Protein AF-A0A6C1RWS6-F1 (afdb_monomer_lite)

Structure (mmCIF, N/CA/C/O backbone):
data_AF-A0A6C1RWS6-F1
#
_entry.id   AF-A0A6C1RWS6-F1
#
loop_
_atom_site.group_PDB
_atom_site.id
_atom_site.type_symbol
_atom_site.label_atom_id
_atom_site.label_alt_id
_atom_site.label_comp_id
_atom_site.label_asym_id
_atom_site.label_entity_id
_atom_site.label_seq_id
_atom_site.pdbx_PDB_ins_code
_atom_site.Cartn_x
_atom_site.Cartn_y
_atom_site.Cartn_z
_atom_site.occupancy
_atom_site.B_iso_or_equiv
_atom_site.auth_seq_id
_atom_site.auth_comp_id
_atom_site.auth_asym_id
_atom_site.auth_atom_id
_atom_site.pdbx_PDB_model_num
ATOM 1 N N . ALA A 1 1 ? 9.547 22.606 5.631 1.00 44.00 1 ALA A N 1
ATOM 2 C CA . ALA A 1 1 ? 8.749 22.055 6.744 1.00 44.00 1 ALA A CA 1
ATOM 3 C C . ALA A 1 1 ? 7.537 22.945 7.032 1.00 44.00 1 ALA A C 1
ATOM 5 O O . ALA A 1 1 ? 6.434 22.421 7.080 1.00 44.00 1 ALA A O 1
ATOM 6 N N . ASP A 1 2 ? 7.696 24.273 7.079 1.00 33.81 2 ASP A N 1
ATOM 7 C CA . ASP A 1 2 ? 6.600 25.205 7.415 1.00 33.81 2 ASP A CA 1
ATOM 8 C C . ASP A 1 2 ? 5.485 25.375 6.373 1.00 33.81 2 ASP A C 1
ATOM 10 O O . ASP A 1 2 ? 4.341 25.647 6.733 1.00 33.81 2 ASP A O 1
ATOM 14 N N . ALA A 1 3 ? 5.753 25.155 5.082 1.00 36.53 3 ALA A N 1
ATOM 15 C CA . ALA A 1 3 ? 4.705 25.257 4.059 1.00 36.53 3 ALA A CA 1
ATOM 16 C C . ALA A 1 3 ? 3.702 24.079 4.104 1.00 36.53 3 ALA A C 1
ATOM 18 O O . ALA A 1 3 ? 2.550 24.231 3.707 1.00 36.53 3 ALA A O 1
ATOM 19 N N . GLU A 1 4 ? 4.115 22.910 4.615 1.00 39.91 4 GLU A N 1
ATOM 20 C CA . GLU A 1 4 ? 3.240 21.734 4.765 1.00 39.91 4 GLU A CA 1
ATOM 21 C C . GLU A 1 4 ? 2.407 21.779 6.055 1.00 39.91 4 GLU A C 1
ATOM 23 O O . GLU A 1 4 ? 1.328 21.189 6.106 1.00 39.91 4 GLU A O 1
ATOM 28 N N . LEU A 1 5 ? 2.866 22.512 7.076 1.00 38.84 5 LEU A N 1
ATOM 29 C CA . LEU A 1 5 ? 2.150 22.712 8.338 1.00 38.84 5 LEU A CA 1
ATOM 30 C C . LEU A 1 5 ? 0.945 23.651 8.189 1.00 38.84 5 LEU A C 1
ATOM 32 O O . LEU A 1 5 ? -0.056 23.446 8.865 1.00 38.84 5 LEU A O 1
ATOM 36 N N . ARG A 1 6 ? 0.951 24.606 7.249 1.00 39.00 6 ARG A N 1
ATOM 37 C CA . ARG A 1 6 ? -0.219 25.477 7.001 1.00 39.00 6 ARG A CA 1
ATOM 38 C C . ARG A 1 6 ? -1.429 24.758 6.379 1.00 39.00 6 ARG A C 1
ATOM 40 O O . ARG A 1 6 ? -2.538 25.258 6.491 1.00 39.00 6 ARG A O 1
ATOM 47 N N . GLN A 1 7 ? -1.251 23.566 5.796 1.00 47.38 7 GLN A N 1
ATOM 48 C CA . GLN A 1 7 ? -2.360 22.700 5.339 1.00 47.38 7 GLN A CA 1
ATOM 49 C C . GLN A 1 7 ? -2.924 21.786 6.444 1.00 47.38 7 GLN A C 1
ATOM 51 O O . GLN A 1 7 ? -3.859 21.029 6.193 1.00 47.38 7 GLN A O 1
ATOM 56 N N . SER A 1 8 ? -2.348 21.800 7.651 1.00 49.56 8 SER A N 1
ATOM 57 C CA . SER A 1 8 ? -2.702 20.852 8.720 1.00 49.56 8 SER A CA 1
ATOM 58 C C . SER A 1 8 ? -4.101 21.062 9.312 1.00 49.56 8 SER A C 1
ATOM 60 O O . SER A 1 8 ? -4.712 20.092 9.755 1.00 49.56 8 SER A O 1
ATOM 62 N N . GLY A 1 9 ? -4.634 22.289 9.268 1.00 54.69 9 GLY A N 1
ATOM 63 C CA . GLY A 1 9 ? -5.976 22.601 9.772 1.00 54.69 9 GLY A CA 1
ATOM 64 C C . GLY A 1 9 ? -7.109 21.974 8.953 1.00 54.69 9 GLY A C 1
ATOM 65 O O . GLY A 1 9 ? -8.136 21.621 9.521 1.00 54.69 9 GLY A O 1
ATOM 66 N N . ASP A 1 10 ? -6.903 21.770 7.649 1.00 75.31 10 ASP A N 1
ATOM 67 C CA . ASP A 1 10 ? -7.947 21.317 6.717 1.00 75.31 10 ASP A CA 1
ATOM 68 C C . ASP A 1 10 ? -8.240 19.810 6.856 1.00 75.31 10 ASP A C 1
ATOM 70 O O . ASP A 1 10 ? -9.382 19.384 7.006 1.00 75.31 10 ASP A O 1
ATOM 74 N N . LEU A 1 11 ? -7.195 18.976 6.921 1.00 80.44 11 LEU A N 1
ATOM 75 C CA . LEU A 1 11 ? -7.351 17.517 7.005 1.00 80.44 11 LEU A CA 1
ATOM 76 C C . LEU A 1 11 ? -7.887 17.045 8.361 1.00 80.44 11 LEU A C 1
ATOM 78 O O . LEU A 1 11 ? -8.784 16.206 8.404 1.00 80.44 11 LEU A O 1
ATOM 82 N N . ALA A 1 12 ? -7.366 17.584 9.466 1.00 81.81 12 ALA A N 1
ATOM 83 C CA . ALA A 1 12 ? -7.840 17.222 10.802 1.00 81.81 12 ALA A CA 1
ATOM 84 C C . ALA A 1 12 ? -9.299 17.656 11.020 1.00 81.81 12 ALA A C 1
ATOM 86 O O . ALA A 1 12 ? -10.083 16.927 11.626 1.00 81.81 12 ALA A O 1
ATOM 87 N N . HIS A 1 13 ? -9.679 18.827 10.496 1.00 83.75 13 HIS A N 1
ATOM 88 C CA . HIS A 1 13 ? -11.068 19.277 10.496 1.00 83.75 13 HIS A CA 1
ATOM 89 C C . HIS A 1 13 ? -11.956 18.367 9.635 1.00 83.75 13 HIS A C 1
ATOM 91 O O . HIS A 1 13 ? -12.990 17.911 10.117 1.00 83.75 13 HIS A O 1
ATOM 97 N N . GLY A 1 14 ? -11.510 18.011 8.426 1.00 85.12 14 GLY A N 1
ATOM 98 C CA . GLY A 1 14 ? -12.211 17.063 7.559 1.00 85.12 14 GLY A CA 1
ATOM 99 C C . GLY A 1 14 ? -12.456 15.702 8.220 1.00 85.12 14 GLY A C 1
ATOM 100 O O . GLY A 1 14 ? -13.560 15.172 8.124 1.00 85.12 14 GLY A O 1
ATOM 101 N N . TYR A 1 15 ? -11.477 15.161 8.955 1.00 86.25 15 TYR A N 1
ATOM 102 C CA . TYR A 1 15 ? -11.677 13.930 9.729 1.00 86.25 15 TYR A CA 1
ATOM 103 C C . TYR A 1 15 ? -12.707 14.088 10.844 1.00 86.25 15 TYR A C 1
ATOM 105 O O . TYR A 1 15 ? -13.532 13.198 11.018 1.00 86.25 15 TYR A O 1
ATOM 113 N N . ARG A 1 16 ? -12.690 15.204 11.585 1.00 85.62 16 ARG A N 1
ATOM 114 C CA . ARG A 1 16 ? -13.689 15.453 12.636 1.00 85.62 16 ARG A CA 1
ATOM 115 C C . ARG A 1 16 ? -15.104 15.499 12.073 1.00 85.62 16 ARG A C 1
ATOM 117 O O . ARG A 1 16 ? -15.985 14.858 12.634 1.00 85.62 16 ARG A O 1
ATOM 124 N N . LEU A 1 17 ? -15.299 16.190 10.950 1.00 86.38 17 LEU A N 1
ATOM 125 C CA . LEU A 1 17 ? -16.591 16.224 10.263 1.00 86.38 17 LEU A CA 1
ATOM 126 C C . LEU A 1 17 ? -17.016 14.828 9.798 1.00 86.38 17 LEU A C 1
ATOM 128 O O . LEU A 1 17 ? -18.150 14.426 10.033 1.00 86.38 17 LEU A O 1
ATOM 132 N N . LEU A 1 18 ? -16.099 14.067 9.192 1.00 85.56 18 LEU A N 1
ATOM 133 C CA . LEU A 1 18 ? -16.383 12.712 8.720 1.00 85.56 18 LEU A CA 1
ATOM 134 C C . LEU A 1 18 ? -16.773 11.770 9.866 1.00 85.56 18 LEU A C 1
ATOM 136 O O . LEU A 1 18 ? -17.726 11.008 9.740 1.00 85.56 18 LEU A O 1
ATOM 140 N N . TYR A 1 19 ? -16.042 11.815 10.981 1.00 86.31 19 TYR A N 1
ATOM 141 C CA . TYR A 1 19 ? -16.320 10.971 12.142 1.00 86.31 19 TYR A CA 1
ATOM 142 C C . TYR A 1 19 ? -17.610 11.383 12.852 1.00 86.31 19 TYR A C 1
ATOM 144 O O . TYR A 1 19 ? -18.344 10.509 13.302 1.00 86.31 19 TYR A O 1
ATOM 152 N N . GLY A 1 20 ? -17.903 12.686 12.923 1.00 85.12 20 GLY A N 1
ATOM 153 C CA . GLY A 1 20 ? -19.177 13.199 13.431 1.00 85.12 20 GLY A CA 1
ATOM 154 C C . GLY A 1 20 ? -20.356 12.702 12.599 1.00 85.12 20 GLY A C 1
ATOM 155 O O . GLY A 1 20 ? -21.246 12.052 13.136 1.00 85.12 20 GLY A O 1
ATOM 156 N N . ALA A 1 21 ? -20.296 12.886 11.278 1.00 84.81 21 ALA A N 1
ATOM 157 C CA . ALA A 1 21 ? -21.343 12.432 10.365 1.00 84.81 21 ALA A CA 1
ATOM 158 C C . ALA A 1 21 ? -21.565 10.910 10.436 1.00 84.81 21 ALA A C 1
ATOM 160 O O . ALA A 1 21 ? -22.702 10.455 10.494 1.00 84.81 21 ALA A O 1
ATOM 161 N N . ALA A 1 22 ? -20.487 10.118 10.491 1.00 84.12 22 ALA A N 1
ATOM 162 C CA . ALA A 1 22 ? -20.586 8.663 10.618 1.00 84.12 22 ALA A CA 1
ATOM 163 C C . ALA A 1 22 ? -21.262 8.222 11.930 1.00 84.12 22 ALA A C 1
ATOM 165 O O . ALA A 1 22 ? -22.015 7.248 11.940 1.00 84.12 22 ALA A O 1
ATOM 166 N N . ARG A 1 23 ? -21.019 8.948 13.031 1.00 81.62 23 ARG A N 1
ATOM 167 C CA . ARG A 1 23 ? -21.672 8.701 14.326 1.00 81.62 23 ARG A CA 1
ATOM 168 C C . ARG A 1 23 ? -23.154 9.054 14.291 1.00 81.62 23 ARG A C 1
ATOM 170 O O . ARG A 1 23 ? -23.958 8.276 14.789 1.00 81.62 23 ARG A O 1
ATOM 177 N N . GLU A 1 24 ? -23.507 10.190 13.696 1.00 84.31 24 GLU A N 1
ATOM 178 C CA . GLU A 1 24 ? -24.899 10.643 13.576 1.00 84.31 24 GLU A CA 1
ATOM 179 C C . GLU A 1 24 ? -25.753 9.680 12.749 1.00 84.31 24 GLU A C 1
ATOM 181 O O . GLU A 1 24 ? -26.915 9.459 13.079 1.00 84.31 24 GLU A O 1
ATOM 186 N N . THR A 1 25 ? -25.180 9.064 11.709 1.00 80.75 25 THR A N 1
ATOM 187 C CA . THR A 1 25 ? -25.905 8.085 10.888 1.00 80.75 25 THR A CA 1
ATOM 188 C C . THR A 1 25 ? -26.207 6.770 11.606 1.00 80.75 25 THR A C 1
ATOM 190 O O . THR A 1 25 ? -27.126 6.081 11.189 1.00 80.75 25 THR A O 1
ATOM 193 N N . GLY A 1 26 ? -25.453 6.388 12.647 1.00 71.75 26 GLY A N 1
ATOM 194 C CA . GLY A 1 26 ? -25.658 5.142 13.410 1.00 71.75 26 GLY A CA 1
ATOM 195 C C . GLY A 1 26 ? -25.353 3.827 12.667 1.00 71.75 26 GLY A C 1
ATOM 196 O O . GLY A 1 26 ? -24.945 2.858 13.301 1.00 71.75 26 GLY A O 1
ATOM 197 N N . ASP A 1 27 ? -25.457 3.810 11.336 1.00 78.44 27 ASP A N 1
ATOM 198 C CA . ASP A 1 27 ? -25.312 2.618 10.483 1.00 78.44 27 ASP A CA 1
ATOM 199 C C . ASP A 1 27 ? -23.866 2.350 10.019 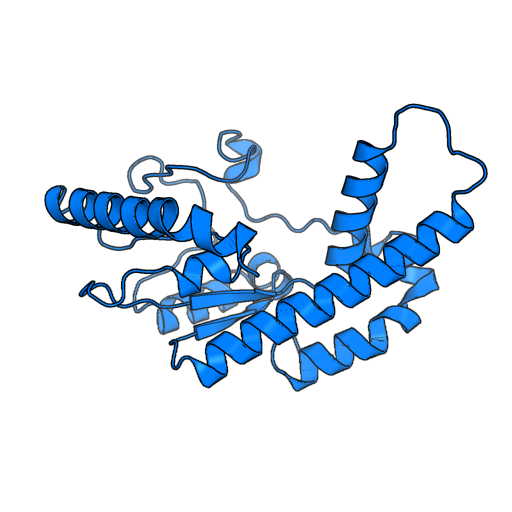1.00 78.44 27 ASP A C 1
ATOM 201 O O . ASP A 1 27 ? -23.579 1.391 9.297 1.00 78.44 27 ASP A O 1
ATOM 205 N N . VAL A 1 28 ? -22.915 3.208 10.403 1.00 77.19 28 VAL A N 1
ATOM 206 C CA . VAL A 1 28 ? -21.516 3.092 9.973 1.00 77.19 28 VAL A CA 1
ATOM 207 C C . VAL A 1 28 ? -20.707 2.298 10.992 1.00 77.19 28 VAL A C 1
ATOM 209 O O . VAL A 1 28 ? -20.274 2.817 12.018 1.00 77.19 28 VAL A O 1
ATOM 212 N N . HIS A 1 29 ? -20.428 1.039 10.662 1.00 77.62 29 HIS A N 1
ATOM 213 C CA . HIS A 1 29 ? -19.625 0.149 11.509 1.00 77.62 29 HIS A CA 1
ATOM 214 C C . HIS A 1 29 ? -18.110 0.265 11.279 1.00 77.62 29 HIS A C 1
ATOM 216 O O . HIS A 1 29 ? -17.325 -0.045 12.173 1.00 77.62 29 HIS A O 1
ATOM 222 N N . LEU A 1 30 ? -17.677 0.695 10.087 1.00 82.06 30 LEU A N 1
ATOM 223 C CA . LEU A 1 30 ? -16.261 0.800 9.732 1.00 82.06 30 LEU A CA 1
ATOM 224 C C . LEU A 1 30 ? -16.013 1.966 8.773 1.00 82.06 30 LEU A C 1
ATOM 226 O O . LEU A 1 30 ? -16.640 2.070 7.720 1.00 82.06 30 LEU A O 1
ATOM 230 N N . LEU A 1 31 ? -15.032 2.805 9.107 1.00 85.75 31 LEU A N 1
ATOM 231 C CA . LEU A 1 31 ? -14.533 3.860 8.231 1.00 85.75 31 LEU A CA 1
ATOM 232 C C . LEU A 1 31 ? -13.189 3.457 7.630 1.00 85.75 31 LEU A C 1
ATOM 234 O O . LEU A 1 31 ? -12.258 3.089 8.346 1.00 85.75 31 LEU A O 1
ATOM 238 N N . VAL A 1 32 ? -13.073 3.573 6.307 1.00 85.69 32 VAL A N 1
ATOM 239 C CA . VAL A 1 32 ? -11.857 3.213 5.570 1.00 85.69 32 VAL A CA 1
ATOM 240 C C . VAL A 1 32 ? -11.297 4.440 4.854 1.00 85.69 32 VAL A C 1
ATOM 242 O O . VAL A 1 32 ? -11.924 4.971 3.939 1.00 85.69 32 VAL A O 1
ATOM 245 N N . ASP A 1 33 ? -10.082 4.859 5.224 1.00 85.69 33 ASP A N 1
ATOM 246 C CA . ASP A 1 33 ? -9.299 5.848 4.471 1.00 85.69 33 ASP A CA 1
ATOM 247 C C . ASP A 1 33 ? -8.170 5.171 3.680 1.00 85.69 33 ASP A C 1
ATOM 249 O O . ASP A 1 33 ? -7.227 4.604 4.235 1.00 85.69 33 ASP A O 1
ATOM 253 N N . SER A 1 34 ? -8.232 5.282 2.352 1.00 85.31 34 SER A N 1
ATOM 254 C CA . SER A 1 34 ? -7.206 4.779 1.439 1.00 85.31 34 SER A CA 1
ATOM 255 C C . SER A 1 34 ? -6.182 5.865 1.070 1.00 85.31 34 SER A C 1
ATOM 257 O O . SER A 1 34 ? -6.059 6.269 -0.095 1.00 85.31 34 SER A O 1
ATOM 259 N N . SER A 1 35 ? -5.419 6.353 2.047 1.00 85.50 35 SER A N 1
ATOM 260 C CA . SER A 1 35 ? -4.395 7.380 1.826 1.00 85.50 35 SER A CA 1
ATOM 261 C C . SER A 1 35 ? -2.996 6.804 1.584 1.00 85.50 35 SER A C 1
ATOM 263 O O . SER A 1 35 ? -2.463 6.012 2.351 1.00 85.50 35 SER A O 1
ATOM 265 N N . LYS A 1 36 ? -2.316 7.284 0.531 1.00 82.94 36 LYS A N 1
ATOM 266 C CA . LYS A 1 36 ? -0.918 6.903 0.209 1.00 82.94 36 LYS A CA 1
ATOM 267 C C . LYS A 1 36 ? 0.136 7.708 0.974 1.00 82.94 36 LYS A C 1
ATOM 269 O O . LYS A 1 36 ? 1.333 7.518 0.763 1.00 82.94 36 LYS A O 1
ATOM 274 N N . ARG A 1 37 ? -0.283 8.694 1.771 1.00 83.19 37 ARG A N 1
ATOM 275 C CA . ARG A 1 37 ? 0.614 9.667 2.405 1.00 83.19 37 ARG A CA 1
ATOM 276 C C . ARG A 1 37 ? 0.574 9.499 3.912 1.00 83.19 37 ARG A C 1
ATOM 278 O O . ARG A 1 37 ? -0.485 9.626 4.508 1.00 83.19 37 ARG A O 1
ATOM 285 N N . LEU A 1 38 ? 1.752 9.373 4.521 1.00 86.75 38 LEU A N 1
ATOM 286 C CA . LEU A 1 38 ? 1.901 9.292 5.976 1.00 86.75 38 LEU A CA 1
ATOM 287 C C . LEU A 1 38 ? 1.226 10.457 6.721 1.00 86.75 38 LEU A C 1
ATOM 289 O O . LEU A 1 38 ? 0.724 10.270 7.819 1.00 86.75 38 LEU A O 1
ATOM 293 N N . ARG A 1 39 ? 1.172 11.653 6.118 1.00 86.50 39 ARG A N 1
ATOM 294 C CA . ARG A 1 39 ? 0.512 12.817 6.729 1.00 86.50 39 ARG A CA 1
ATOM 295 C C . ARG A 1 39 ? -0.957 12.561 7.083 1.00 86.50 39 ARG A C 1
ATOM 297 O O . ARG A 1 39 ? -1.415 13.094 8.078 1.00 86.50 39 ARG A O 1
ATOM 304 N N . ALA A 1 40 ? -1.664 11.751 6.290 1.00 84.69 40 ALA A N 1
ATOM 305 C CA . ALA A 1 40 ? -3.072 11.444 6.525 1.00 84.69 40 ALA A CA 1
ATOM 306 C C . ALA A 1 40 ? -3.259 10.654 7.826 1.00 84.69 40 ALA A C 1
ATOM 308 O O . ALA A 1 40 ? -4.213 10.901 8.550 1.00 84.69 40 ALA A O 1
ATOM 309 N N . LEU A 1 41 ? -2.302 9.776 8.147 1.00 85.31 41 LEU A N 1
ATOM 310 C CA . LEU A 1 41 ? -2.262 9.045 9.409 1.00 85.31 41 LEU A CA 1
ATOM 311 C C . LEU A 1 41 ? -1.874 9.958 10.582 1.00 85.31 41 LEU A C 1
ATOM 313 O O . LEU A 1 41 ? -2.496 9.909 11.635 1.00 85.31 41 LEU A O 1
ATOM 317 N N . LEU A 1 42 ? -0.850 10.801 10.401 1.00 85.25 42 LEU A N 1
ATOM 318 C CA . LEU A 1 42 ? -0.320 11.655 11.474 1.00 85.25 42 LEU A CA 1
ATOM 319 C C . LEU A 1 42 ? -1.234 12.829 11.850 1.00 85.25 42 LEU A C 1
ATOM 321 O O . LEU A 1 42 ? -1.103 13.365 12.941 1.00 85.25 42 LEU A O 1
ATOM 325 N N . GLN A 1 43 ? -2.116 13.256 10.946 1.00 84.12 43 GLN A N 1
ATOM 326 C CA . GLN A 1 43 ? -3.058 14.359 11.175 1.00 84.12 43 GLN A CA 1
ATOM 327 C C . GLN A 1 43 ? -4.434 13.873 11.639 1.00 84.12 43 GLN A C 1
ATOM 329 O O . GLN A 1 43 ? -5.380 14.660 11.688 1.00 84.12 43 GLN A O 1
ATOM 334 N N . ARG A 1 44 ? -4.561 12.584 11.970 1.00 81.38 44 ARG A N 1
ATOM 335 C CA . ARG A 1 44 ? -5.768 12.067 12.604 1.00 81.38 44 ARG A CA 1
ATOM 336 C C . ARG A 1 44 ? -5.939 12.749 13.970 1.00 81.38 44 ARG A C 1
ATOM 338 O O . ARG A 1 44 ? -4.958 12.808 14.715 1.00 81.38 44 ARG A O 1
ATOM 345 N N . PRO A 1 45 ? -7.137 13.247 14.314 1.00 77.75 45 PRO A N 1
ATOM 346 C CA . PRO A 1 45 ? -7.348 13.878 15.609 1.00 77.75 45 PRO A CA 1
ATOM 347 C C . PRO A 1 45 ? -7.138 12.836 16.729 1.00 77.75 45 PRO A C 1
ATOM 349 O O . PRO A 1 45 ? -7.715 11.750 16.650 1.00 77.75 45 PRO A O 1
ATOM 352 N N . PRO A 1 46 ? -6.266 13.095 17.723 1.00 68.69 46 PRO A N 1
ATOM 353 C CA . PRO A 1 46 ? -5.968 12.139 18.795 1.00 68.69 46 PRO A CA 1
ATOM 354 C C . PRO A 1 46 ? -7.126 11.983 19.793 1.00 68.69 46 PRO A C 1
ATOM 356 O O . PRO A 1 46 ? -7.190 10.993 20.509 1.00 68.69 46 PRO A O 1
ATOM 359 N N . ASP A 1 47 ? -8.033 12.956 19.811 1.00 67.56 47 ASP A N 1
ATOM 360 C CA . ASP A 1 47 ? -9.215 13.101 20.660 1.00 67.56 47 ASP A CA 1
ATOM 361 C C . ASP A 1 47 ? -10.429 12.283 20.184 1.00 67.56 47 ASP A C 1
ATOM 363 O O . ASP A 1 47 ? -11.518 12.395 20.739 1.00 67.56 47 ASP A O 1
ATOM 367 N N . THR A 1 48 ? -10.271 11.446 19.157 1.00 68.25 48 THR A N 1
ATOM 368 C CA . THR A 1 48 ? -11.370 10.620 18.646 1.00 68.25 48 THR A CA 1
ATOM 369 C C . THR A 1 48 ? -11.374 9.267 19.340 1.00 68.25 48 THR A C 1
ATOM 371 O O . THR A 1 48 ? -10.373 8.557 19.273 1.00 68.25 48 THR A O 1
ATOM 374 N N . GLU A 1 49 ? -12.516 8.839 19.882 1.00 71.75 49 GLU A N 1
ATOM 375 C CA . GLU A 1 49 ? -12.696 7.480 20.439 1.00 71.75 49 GLU A CA 1
ATOM 376 C C . GLU A 1 49 ? -12.669 6.382 19.354 1.00 71.75 49 GLU A C 1
ATOM 378 O O . GLU A 1 49 ? -12.900 5.210 19.628 1.00 71.75 49 GLU A O 1
ATOM 383 N N . VAL A 1 50 ? -12.410 6.749 18.096 1.00 76.69 50 VAL A N 1
ATOM 384 C CA . VAL A 1 50 ? -12.279 5.812 16.983 1.00 76.69 50 VAL A CA 1
ATOM 385 C C . VAL A 1 50 ? -10.934 5.094 17.097 1.00 76.69 50 VAL A C 1
ATOM 387 O O . VAL A 1 50 ? -9.869 5.705 16.960 1.00 76.69 50 VAL A O 1
ATOM 390 N N . GLU A 1 51 ? -10.964 3.781 17.299 1.00 83.94 51 GLU A N 1
ATOM 391 C CA . GLU A 1 51 ? -9.771 2.941 17.206 1.00 83.94 51 GLU A CA 1
ATOM 392 C C . GLU A 1 51 ? -9.242 2.960 15.757 1.00 83.94 51 GLU A C 1
ATOM 394 O O . GLU A 1 51 ? -9.977 2.667 14.815 1.00 83.94 51 GLU A O 1
ATOM 399 N N . ALA A 1 52 ? -7.968 3.318 15.546 1.00 86.88 52 ALA A N 1
ATOM 400 C CA . ALA A 1 52 ? -7.350 3.208 14.221 1.00 86.88 52 ALA A CA 1
ATOM 401 C C . ALA A 1 52 ? -6.559 1.915 14.093 1.00 86.88 52 ALA A C 1
ATOM 403 O O . ALA A 1 52 ? -5.605 1.674 14.835 1.00 86.88 52 ALA A O 1
ATOM 404 N N . ARG A 1 53 ? -6.886 1.166 13.044 1.00 92.00 53 ARG A N 1
ATOM 405 C CA . ARG A 1 53 ? -6.120 0.018 12.568 1.00 92.00 53 ARG A CA 1
ATOM 406 C C . ARG A 1 53 ? -5.538 0.341 11.202 1.00 92.00 53 ARG A C 1
ATOM 408 O O . ARG A 1 53 ? -6.250 0.808 10.314 1.00 92.00 53 ARG A O 1
ATOM 415 N N . VAL A 1 54 ? -4.233 0.140 11.030 1.00 93.81 54 VAL A N 1
ATOM 416 C CA . VAL A 1 54 ? -3.533 0.525 9.800 1.00 93.81 54 VAL A CA 1
ATOM 417 C C . VAL A 1 54 ? -3.202 -0.700 8.960 1.00 93.81 54 VAL A C 1
ATOM 419 O O . VAL A 1 54 ? -2.397 -1.544 9.346 1.00 93.81 54 VAL A O 1
ATOM 422 N N . VAL A 1 55 ? -3.744 -0.753 7.745 1.00 95.12 55 VAL A N 1
ATOM 423 C CA . VAL A 1 55 ? -3.307 -1.717 6.728 1.00 95.12 55 VAL A CA 1
ATOM 424 C C . VAL A 1 55 ? -2.183 -1.090 5.908 1.00 95.12 55 VAL A C 1
ATOM 426 O O . VAL A 1 55 ? -2.412 -0.262 5.023 1.00 95.12 55 VAL A O 1
ATOM 429 N N . PHE A 1 56 ? -0.940 -1.472 6.199 1.00 95.94 56 PHE A N 1
ATOM 430 C CA . PHE A 1 56 ? 0.216 -0.996 5.450 1.00 95.94 56 PHE A CA 1
ATOM 431 C C . PHE A 1 56 ? 0.450 -1.862 4.208 1.00 95.94 56 PHE A C 1
ATOM 433 O O . PHE A 1 56 ? 1.156 -2.871 4.248 1.00 95.94 56 PHE A O 1
ATOM 440 N N . LEU A 1 57 ? -0.154 -1.440 3.095 1.00 94.94 57 LEU A N 1
ATOM 441 C CA . LEU A 1 57 ? -0.039 -2.111 1.804 1.00 94.94 57 LEU A CA 1
ATOM 442 C C . LEU A 1 57 ? 1.267 -1.738 1.086 1.00 94.94 57 LEU A C 1
ATOM 444 O O . LEU A 1 57 ? 1.496 -0.570 0.754 1.00 94.94 57 LEU A O 1
ATOM 448 N N . VAL A 1 58 ? 2.097 -2.734 0.782 1.00 95.06 58 VAL A N 1
ATOM 449 C CA . VAL A 1 58 ? 3.382 -2.555 0.092 1.00 95.06 58 VAL A CA 1
ATOM 450 C C . VAL A 1 58 ? 3.369 -3.280 -1.247 1.00 95.06 58 VAL A C 1
ATOM 452 O O . VAL A 1 58 ? 3.020 -4.447 -1.334 1.00 95.06 58 VAL A O 1
ATOM 455 N N . LYS A 1 59 ? 3.778 -2.603 -2.318 1.00 93.44 59 LYS A N 1
ATOM 456 C CA . LYS A 1 59 ? 3.904 -3.214 -3.648 1.00 93.44 59 LYS A CA 1
ATOM 457 C C . LYS A 1 59 ? 5.343 -3.621 -3.932 1.00 93.44 59 LYS A C 1
ATOM 459 O O . LYS A 1 59 ? 6.259 -2.899 -3.527 1.00 93.44 59 LYS A O 1
ATOM 464 N N . ASP A 1 60 ? 5.538 -4.689 -4.702 1.00 93.00 60 ASP A N 1
ATOM 465 C CA . ASP A 1 60 ? 6.844 -5.048 -5.256 1.00 93.00 60 ASP A CA 1
ATOM 466 C C . ASP A 1 60 ? 7.541 -3.831 -5.919 1.00 93.00 60 ASP A C 1
ATOM 468 O O . ASP A 1 60 ? 6.919 -3.115 -6.718 1.00 93.00 60 ASP A O 1
ATOM 472 N N . PRO A 1 61 ? 8.830 -3.563 -5.620 1.00 93.19 61 PRO A N 1
ATOM 473 C CA . PRO A 1 61 ? 9.552 -2.411 -6.161 1.00 93.19 61 PRO A CA 1
ATOM 474 C C . PRO A 1 61 ? 9.649 -2.412 -7.696 1.00 93.19 61 PRO A C 1
ATOM 476 O O . PRO A 1 61 ? 9.697 -1.341 -8.303 1.00 93.19 61 PRO A O 1
ATOM 479 N N . ARG A 1 62 ? 9.624 -3.584 -8.343 1.00 91.50 62 ARG A N 1
ATOM 480 C CA . ARG A 1 62 ? 9.618 -3.737 -9.809 1.00 91.50 62 ARG A CA 1
ATOM 481 C C . ARG A 1 62 ? 8.283 -3.286 -10.391 1.00 91.50 62 ARG A C 1
ATOM 483 O O . ARG A 1 62 ? 8.245 -2.431 -11.277 1.00 91.50 62 ARG A O 1
ATOM 490 N N . GLY A 1 63 ? 7.182 -3.797 -9.840 1.00 90.25 63 GLY A N 1
ATOM 491 C CA . GLY A 1 63 ? 5.829 -3.397 -10.232 1.00 90.25 63 GLY A CA 1
ATOM 492 C C . GLY A 1 63 ? 5.546 -1.921 -9.925 1.00 90.25 63 GLY A C 1
ATOM 493 O O . GLY A 1 63 ? 4.866 -1.236 -10.697 1.00 90.25 63 GLY A O 1
ATOM 494 N N . TYR A 1 64 ? 6.099 -1.399 -8.826 1.00 91.69 64 TYR A N 1
ATOM 495 C CA . TYR A 1 64 ? 6.074 0.028 -8.506 1.00 91.69 64 TYR A CA 1
ATOM 496 C C . TYR A 1 64 ? 6.818 0.858 -9.558 1.00 91.69 64 TYR A C 1
ATOM 498 O O . TYR A 1 64 ? 6.250 1.824 -10.070 1.00 91.69 64 TYR A O 1
ATOM 506 N N . PHE A 1 65 ? 8.046 0.467 -9.921 1.00 91.31 65 PHE A N 1
ATOM 507 C CA . PHE A 1 65 ? 8.834 1.161 -10.939 1.00 91.31 65 PHE A CA 1
ATOM 508 C C . PHE A 1 65 ? 8.094 1.237 -12.274 1.00 91.31 65 PHE A C 1
ATOM 510 O O . PHE A 1 65 ? 7.945 2.332 -12.809 1.00 91.31 65 PHE A O 1
ATOM 517 N N . VAL A 1 66 ? 7.552 0.126 -12.782 1.00 87.94 66 VAL A N 1
ATOM 518 C CA . VAL A 1 66 ? 6.816 0.134 -14.061 1.00 87.94 66 VAL A CA 1
ATOM 519 C C . VAL A 1 66 ? 5.595 1.051 -13.994 1.00 87.94 66 VAL A C 1
ATOM 521 O O . VAL A 1 66 ? 5.346 1.832 -14.916 1.00 87.94 66 VAL A O 1
ATOM 524 N N . SER A 1 67 ? 4.855 1.027 -12.882 1.00 85.38 67 SER A N 1
ATOM 525 C CA . SER A 1 67 ? 3.731 1.944 -12.673 1.00 85.38 67 SER A CA 1
ATOM 526 C C . SER A 1 67 ? 4.174 3.412 -12.650 1.00 85.38 67 SER A C 1
ATOM 528 O O . SER A 1 67 ? 3.487 4.271 -13.211 1.00 85.38 67 SER A O 1
ATOM 530 N N . HIS A 1 68 ? 5.299 3.709 -11.999 1.00 86.56 68 HIS A N 1
ATOM 531 C CA . HIS A 1 68 ? 5.864 5.053 -11.909 1.00 86.56 68 HIS A CA 1
ATOM 532 C C . HIS A 1 68 ? 6.352 5.538 -13.278 1.00 86.56 68 HIS A C 1
ATOM 534 O O . HIS A 1 68 ? 5.977 6.618 -13.732 1.00 86.56 68 HIS A O 1
ATOM 540 N N . TYR A 1 69 ? 7.114 4.702 -13.977 1.00 84.94 69 TYR A N 1
ATOM 541 C CA . TYR A 1 69 ? 7.688 4.995 -15.281 1.00 84.94 69 TYR A CA 1
ATOM 542 C C . TYR A 1 69 ? 6.610 5.234 -16.345 1.00 84.94 69 TYR A C 1
ATOM 544 O O . TYR A 1 69 ? 6.654 6.234 -17.057 1.00 84.94 69 TYR A O 1
ATOM 552 N N . ARG A 1 70 ? 5.554 4.409 -16.396 1.00 83.31 70 ARG A N 1
ATOM 553 C CA . ARG A 1 70 ? 4.407 4.638 -17.300 1.00 83.31 70 ARG A CA 1
ATOM 554 C C . ARG A 1 70 ? 3.678 5.950 -17.005 1.00 83.31 70 ARG A C 1
ATOM 556 O O . ARG A 1 70 ? 3.168 6.598 -17.918 1.00 83.31 70 ARG A O 1
ATOM 563 N N . LYS A 1 71 ? 3.580 6.348 -15.732 1.00 83.25 71 LYS A N 1
ATOM 564 C CA . LYS A 1 71 ? 3.001 7.647 -15.358 1.00 83.25 71 LYS A CA 1
ATOM 565 C C . LYS A 1 71 ? 3.888 8.795 -15.843 1.00 83.25 71 LYS A C 1
ATOM 567 O O . LYS A 1 71 ? 3.370 9.743 -16.426 1.00 83.25 71 LYS A O 1
ATOM 572 N N . TRP A 1 72 ? 5.199 8.680 -15.650 1.00 84.06 72 TRP A N 1
ATOM 573 C CA . TRP A 1 72 ? 6.176 9.651 -16.135 1.00 84.06 72 TRP A CA 1
ATOM 574 C C . TRP A 1 72 ? 6.146 9.795 -17.664 1.00 84.06 72 TRP A C 1
ATOM 576 O O . TRP A 1 72 ? 6.068 10.914 -18.166 1.00 84.06 72 TRP A O 1
ATOM 586 N N . LEU A 1 73 ? 6.092 8.681 -18.404 1.00 80.69 73 LEU A N 1
ATOM 587 C CA . LEU A 1 73 ? 5.972 8.686 -19.866 1.00 80.69 73 LEU A CA 1
ATOM 588 C C . LEU A 1 73 ? 4.720 9.438 -20.337 1.00 80.69 73 LEU A C 1
ATOM 590 O O . LEU A 1 73 ? 4.813 10.306 -21.202 1.00 80.69 73 LEU A O 1
ATOM 594 N N . ARG A 1 74 ? 3.557 9.165 -19.728 1.00 79.81 74 ARG A N 1
ATOM 595 C CA . ARG A 1 74 ? 2.302 9.867 -20.054 1.00 79.81 74 ARG A CA 1
ATOM 596 C C . ARG A 1 74 ? 2.388 11.367 -19.781 1.00 79.81 74 ARG A C 1
ATOM 598 O O . ARG A 1 74 ? 1.910 12.156 -20.583 1.00 79.81 74 ARG A O 1
ATOM 605 N N . SER A 1 75 ? 3.051 11.754 -18.692 1.00 76.12 75 SER A N 1
ATOM 606 C CA . SER A 1 75 ? 3.293 13.157 -18.332 1.00 76.12 75 SER A CA 1
ATOM 607 C C . SER A 1 75 ? 4.218 13.897 -19.308 1.00 76.12 75 SER A C 1
ATOM 609 O O . SER A 1 75 ? 4.256 15.125 -19.282 1.00 76.12 75 SER A O 1
ATOM 611 N N . ARG A 1 76 ? 5.000 13.174 -20.119 1.00 72.69 76 ARG A N 1
ATOM 612 C CA . ARG A 1 76 ? 6.018 13.733 -21.021 1.00 72.69 76 ARG A CA 1
ATOM 613 C C . ARG A 1 76 ? 5.752 13.500 -22.503 1.00 72.69 76 ARG A C 1
ATOM 615 O O . ARG A 1 76 ? 6.584 13.886 -23.320 1.00 72.69 76 ARG A O 1
ATOM 622 N N . ASN A 1 77 ? 4.585 12.974 -22.872 1.00 58.59 77 ASN A N 1
ATOM 623 C CA . ASN A 1 77 ? 4.214 12.747 -24.271 1.00 58.59 77 ASN A CA 1
ATOM 624 C C . ASN A 1 77 ? 3.965 14.045 -25.089 1.00 58.59 77 ASN A C 1
ATOM 626 O O . ASN A 1 77 ? 3.455 13.9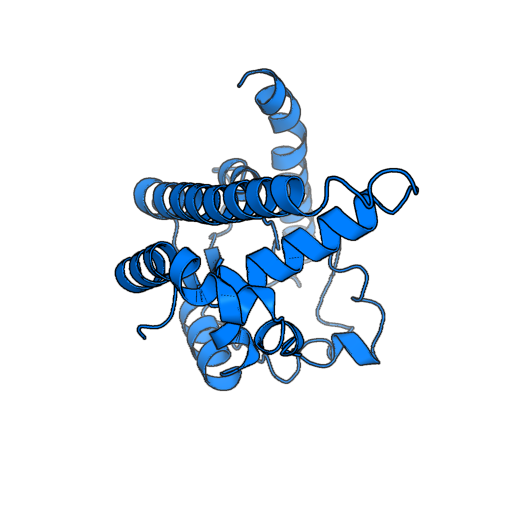77 -26.200 1.00 58.59 77 ASN A O 1
ATOM 630 N N . ASN A 1 78 ? 4.413 15.215 -24.603 1.00 54.47 78 ASN A N 1
ATOM 631 C CA . ASN A 1 78 ? 4.523 16.486 -25.341 1.00 54.47 78 ASN A CA 1
ATOM 632 C C . ASN A 1 78 ? 5.785 16.548 -26.245 1.00 54.47 78 ASN A C 1
ATOM 634 O O . ASN A 1 78 ? 6.556 17.509 -26.227 1.00 54.47 78 ASN A O 1
ATOM 638 N N . GLY A 1 79 ? 6.013 15.499 -27.041 1.00 50.12 79 GLY A N 1
ATOM 639 C CA . GLY A 1 79 ? 6.757 15.536 -28.314 1.00 50.12 79 GLY A CA 1
ATOM 640 C C . GLY A 1 79 ? 8.291 15.685 -28.329 1.00 50.12 79 GLY A C 1
ATOM 641 O O . GLY A 1 79 ? 8.911 15.234 -29.288 1.00 50.12 79 GLY A O 1
ATOM 642 N N . ARG A 1 80 ? 8.955 16.275 -27.327 1.00 50.16 80 ARG A N 1
ATOM 643 C CA . ARG A 1 80 ? 10.320 16.828 -27.537 1.00 50.16 80 ARG A CA 1
ATOM 644 C C . ARG A 1 80 ? 11.536 15.970 -27.163 1.00 50.16 80 ARG A C 1
ATOM 646 O O . ARG A 1 80 ? 12.654 16.448 -27.320 1.00 50.16 80 ARG A O 1
ATOM 653 N N . LEU A 1 81 ? 11.391 14.739 -26.665 1.00 51.72 81 LEU A N 1
ATOM 654 C CA . LEU A 1 81 ? 12.513 14.107 -25.947 1.00 51.72 81 LEU A CA 1
ATOM 655 C C . LEU A 1 81 ? 12.835 12.654 -26.315 1.00 51.72 81 LEU A C 1
ATOM 657 O O . LEU A 1 81 ? 13.154 11.866 -25.435 1.00 51.72 81 LEU A O 1
ATOM 661 N N . LYS A 1 82 ? 12.815 12.285 -27.602 1.00 49.84 82 LYS A N 1
ATOM 662 C CA . LYS A 1 82 ? 13.179 10.917 -28.027 1.00 49.84 82 LYS A CA 1
ATOM 663 C C . LYS A 1 82 ? 14.677 10.578 -27.851 1.00 49.84 82 LYS A C 1
ATOM 665 O O . LYS A 1 82 ? 15.003 9.420 -27.627 1.00 49.84 82 LYS A O 1
ATOM 670 N N . PHE A 1 83 ? 15.580 11.567 -27.861 1.00 44.44 83 PHE A N 1
ATOM 671 C CA . PHE A 1 83 ? 17.042 11.341 -27.860 1.00 44.44 83 PHE A CA 1
ATOM 672 C C . PHE A 1 83 ? 17.709 11.300 -26.464 1.00 44.44 83 PHE A C 1
ATOM 674 O O . PHE A 1 83 ? 18.814 10.791 -26.323 1.00 44.44 83 PHE A O 1
ATOM 681 N N . ARG A 1 84 ? 17.042 11.775 -25.396 1.00 55.88 84 ARG A N 1
ATOM 682 C CA . ARG A 1 84 ? 17.549 11.715 -23.999 1.00 55.88 84 ARG A CA 1
ATOM 683 C C . ARG A 1 84 ? 16.982 10.541 -23.190 1.00 55.88 84 ARG A C 1
ATOM 685 O O . ARG A 1 84 ? 17.111 10.516 -21.966 1.00 55.88 84 ARG A O 1
ATOM 692 N N . LEU A 1 85 ? 16.351 9.576 -23.862 1.00 62.97 85 LEU A N 1
ATOM 693 C CA . LEU A 1 85 ? 15.593 8.499 -23.221 1.00 62.97 85 LEU A CA 1
ATOM 694 C C . LEU A 1 85 ? 16.446 7.633 -22.284 1.00 62.97 85 LEU A C 1
ATOM 696 O O . LEU A 1 85 ? 15.952 7.253 -21.231 1.00 62.97 85 LEU A O 1
ATOM 700 N N . GLY A 1 86 ? 17.708 7.353 -22.631 1.00 69.62 86 GLY A N 1
ATOM 701 C CA . GLY A 1 86 ? 18.577 6.464 -21.849 1.00 69.62 86 GLY A CA 1
ATOM 702 C C . GLY A 1 86 ? 18.965 7.031 -20.480 1.00 69.62 86 GLY A C 1
ATOM 703 O O . GLY A 1 86 ? 18.702 6.409 -19.452 1.00 69.62 86 GLY A O 1
ATOM 704 N N . LEU A 1 87 ? 19.536 8.241 -20.445 1.00 75.19 87 LEU A N 1
ATOM 705 C CA . LEU A 1 87 ? 19.907 8.885 -19.180 1.00 75.19 87 LEU A CA 1
ATOM 706 C C . LEU A 1 87 ? 18.665 9.235 -18.352 1.00 75.19 87 LEU A C 1
ATOM 708 O O . LEU A 1 87 ? 18.637 8.973 -17.154 1.00 75.19 87 LEU A O 1
ATOM 712 N N . ALA A 1 88 ? 17.612 9.747 -19.000 1.00 79.69 88 ALA A N 1
ATOM 713 C CA . ALA A 1 88 ? 16.350 10.037 -18.329 1.00 79.69 88 ALA A CA 1
ATOM 714 C C . ALA A 1 88 ? 15.739 8.776 -17.702 1.00 79.69 88 ALA A C 1
ATOM 716 O O . ALA A 1 88 ? 15.259 8.828 -16.577 1.00 79.69 88 ALA A O 1
ATOM 717 N N . PHE A 1 89 ? 15.806 7.632 -18.385 1.00 83.12 89 PHE A N 1
ATOM 718 C CA . PHE A 1 89 ? 15.354 6.356 -17.842 1.00 83.12 89 PHE A CA 1
ATOM 719 C C . PHE A 1 89 ? 16.121 5.965 -16.572 1.00 83.12 89 PHE A C 1
ATOM 721 O O . PHE A 1 89 ? 15.492 5.610 -15.577 1.00 83.12 89 PHE A O 1
ATOM 728 N N . LEU A 1 90 ? 17.457 6.053 -16.571 1.00 84.31 90 LEU A N 1
ATOM 729 C CA . LEU A 1 90 ? 18.264 5.712 -15.392 1.00 84.31 90 LEU A CA 1
ATOM 730 C C . LEU A 1 90 ? 17.983 6.652 -14.215 1.00 84.31 90 LEU A C 1
ATOM 732 O O . LEU A 1 90 ? 17.877 6.192 -13.078 1.00 84.31 90 LEU A O 1
ATOM 736 N N . THR A 1 91 ? 17.809 7.948 -14.484 1.00 86.38 91 THR A N 1
ATOM 737 C CA . THR A 1 91 ? 17.397 8.916 -13.463 1.00 86.38 91 THR A CA 1
ATOM 738 C C . THR A 1 91 ? 16.031 8.556 -12.886 1.00 86.38 91 THR A C 1
ATOM 740 O O . THR A 1 91 ? 15.883 8.505 -11.669 1.00 86.38 91 THR A O 1
ATOM 743 N N . GLU A 1 92 ? 15.044 8.239 -13.724 1.00 87.31 92 GLU A N 1
ATOM 744 C CA . GLU A 1 92 ? 13.706 7.854 -13.258 1.00 87.31 92 GLU A CA 1
ATOM 745 C C . GLU A 1 92 ? 13.697 6.522 -12.509 1.00 87.31 92 GLU A C 1
ATOM 747 O O . GLU A 1 92 ? 12.958 6.370 -11.537 1.00 87.31 92 GLU A O 1
ATOM 752 N N . LEU A 1 93 ? 14.539 5.568 -12.911 1.00 88.12 93 LEU A N 1
ATOM 753 C CA . LEU A 1 93 ? 14.758 4.345 -12.150 1.00 88.12 93 LEU A CA 1
ATOM 754 C C . LEU A 1 93 ? 15.287 4.684 -10.760 1.00 88.12 93 LEU A C 1
ATOM 756 O O . LEU A 1 93 ? 14.662 4.304 -9.774 1.00 88.12 93 LEU A O 1
ATOM 760 N N . ALA A 1 94 ? 16.377 5.447 -10.661 1.00 90.56 94 ALA A N 1
ATOM 761 C CA . ALA A 1 94 ? 16.949 5.837 -9.375 1.00 90.56 94 ALA A CA 1
ATOM 762 C C . ALA A 1 94 ? 15.928 6.579 -8.496 1.00 90.56 94 ALA A C 1
ATOM 764 O O . ALA A 1 94 ? 15.740 6.215 -7.334 1.00 90.56 94 ALA A O 1
ATOM 765 N N . VAL A 1 95 ? 15.206 7.552 -9.060 1.00 91.00 95 VAL A N 1
ATOM 766 C CA . VAL A 1 95 ? 14.142 8.292 -8.365 1.00 91.00 95 VAL A CA 1
ATOM 767 C C . VAL A 1 95 ? 13.054 7.345 -7.871 1.00 91.00 95 VAL A C 1
ATOM 769 O O . VAL A 1 95 ? 12.671 7.425 -6.705 1.00 91.00 95 VAL A O 1
ATOM 772 N N . ALA A 1 96 ? 12.574 6.418 -8.700 1.00 90.62 96 ALA A N 1
ATOM 773 C CA . ALA A 1 96 ? 11.542 5.470 -8.299 1.00 90.62 96 ALA A CA 1
ATOM 774 C C . ALA A 1 96 ? 12.025 4.518 -7.193 1.00 90.62 96 ALA A C 1
ATOM 776 O O . ALA A 1 96 ? 11.300 4.304 -6.220 1.00 90.62 96 ALA A O 1
ATOM 777 N N . LEU A 1 97 ? 13.246 3.986 -7.304 1.00 92.62 97 LEU A N 1
ATOM 778 C CA . LEU A 1 97 ? 13.836 3.083 -6.313 1.00 92.62 97 LEU A CA 1
ATOM 779 C C . LEU A 1 97 ? 14.025 3.779 -4.959 1.00 92.62 97 LEU A C 1
ATOM 781 O O . LEU A 1 97 ? 13.615 3.249 -3.923 1.00 92.62 97 LEU A O 1
ATOM 785 N N . VAL A 1 98 ? 14.594 4.988 -4.970 1.00 94.75 98 VAL A N 1
ATOM 786 C CA . VAL A 1 98 ? 14.776 5.806 -3.764 1.00 94.75 98 VAL A CA 1
ATOM 787 C C . VAL A 1 98 ? 13.425 6.191 -3.175 1.00 94.75 98 VAL A C 1
ATOM 789 O O . VAL A 1 98 ? 13.240 6.059 -1.968 1.00 94.75 98 VAL A O 1
ATOM 792 N N . SER A 1 99 ? 12.458 6.598 -4.001 1.00 93.31 99 SER A N 1
ATOM 793 C CA . SER A 1 99 ? 11.112 6.962 -3.537 1.00 93.31 99 SER A CA 1
ATOM 794 C C . SER A 1 99 ? 10.406 5.784 -2.875 1.00 93.31 99 SER A C 1
ATOM 796 O O . SER A 1 99 ? 9.807 5.949 -1.812 1.00 93.31 99 SER A O 1
ATOM 798 N N . TRP A 1 100 ? 10.504 4.590 -3.467 1.00 95.00 100 TRP A N 1
ATOM 799 C CA . TRP A 1 100 ? 9.940 3.370 -2.895 1.00 95.00 100 TRP A CA 1
ATOM 800 C C . TRP A 1 100 ? 10.588 3.050 -1.547 1.00 95.00 100 TRP A C 1
ATOM 802 O O . TRP A 1 100 ? 9.894 2.847 -0.551 1.00 95.00 100 TRP A O 1
ATOM 812 N N . TRP A 1 101 ? 11.920 3.054 -1.485 1.00 96.00 101 TRP A N 1
ATOM 813 C CA . TRP A 1 101 ? 12.649 2.742 -0.259 1.00 96.00 101 TRP A CA 1
ATOM 814 C C . TRP A 1 101 ? 12.379 3.750 0.850 1.00 96.00 101 TRP A C 1
ATOM 816 O O . TRP A 1 101 ? 12.009 3.376 1.963 1.00 96.00 101 TRP A O 1
ATOM 826 N N . TYR A 1 102 ? 12.552 5.034 0.544 1.00 95.56 102 TYR A N 1
ATOM 827 C CA . TYR A 1 102 ? 12.397 6.117 1.500 1.00 95.56 102 TYR A CA 1
ATOM 828 C C . TYR A 1 102 ? 10.952 6.214 1.990 1.00 95.56 102 TYR A C 1
ATOM 830 O O . TYR A 1 102 ? 10.729 6.298 3.197 1.00 95.56 102 TYR A O 1
ATOM 838 N N . GLY A 1 103 ? 9.973 6.127 1.083 1.00 93.94 103 GLY A N 1
ATOM 839 C CA . GLY A 1 103 ? 8.551 6.148 1.420 1.00 93.94 103 GLY A CA 1
ATOM 840 C C . GLY A 1 103 ? 8.170 5.018 2.375 1.00 93.94 103 GLY A C 1
ATOM 841 O O . GLY A 1 103 ? 7.656 5.281 3.464 1.00 93.94 103 GLY A O 1
ATOM 842 N N . ASN A 1 104 ? 8.508 3.773 2.023 1.00 95.69 104 ASN A N 1
ATOM 843 C CA . ASN A 1 104 ? 8.196 2.616 2.863 1.00 95.69 104 ASN A CA 1
ATOM 844 C C . ASN A 1 104 ? 8.960 2.636 4.191 1.00 95.69 104 ASN A C 1
ATOM 846 O O . ASN A 1 104 ? 8.391 2.336 5.238 1.00 95.69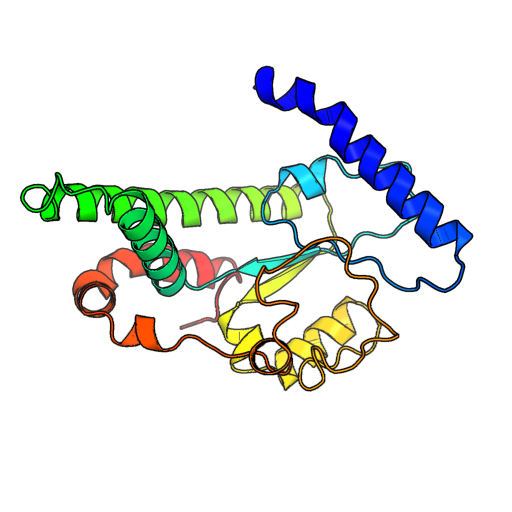 104 ASN A O 1
ATOM 850 N N . ARG A 1 105 ? 10.238 3.037 4.185 1.00 95.44 105 ARG A N 1
ATOM 851 C CA . ARG A 1 105 ? 11.036 3.170 5.411 1.00 95.44 105 ARG A CA 1
ATOM 852 C C . ARG A 1 105 ? 10.451 4.225 6.348 1.00 95.44 105 ARG A C 1
ATOM 854 O O . ARG A 1 105 ? 10.430 3.999 7.557 1.00 95.44 105 ARG A O 1
ATOM 861 N N . LYS A 1 106 ? 10.012 5.367 5.811 1.00 95.06 106 LYS A N 1
ATOM 862 C CA . LYS A 1 106 ? 9.417 6.465 6.582 1.00 95.06 106 LYS A CA 1
ATOM 863 C C . LYS A 1 106 ? 8.099 6.0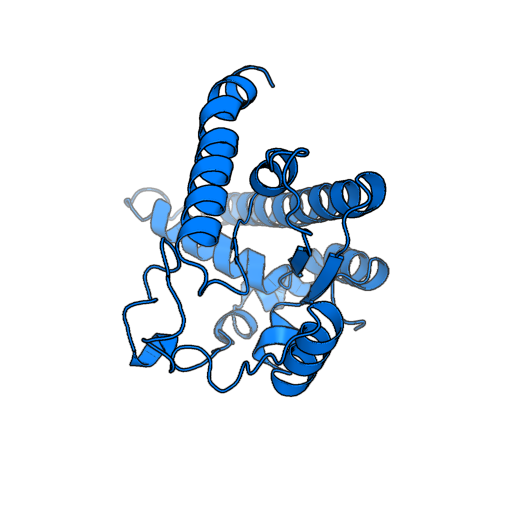31 7.223 1.00 95.06 106 LYS A C 1
ATOM 865 O O . LYS A 1 106 ? 7.937 6.238 8.422 1.00 95.06 106 LYS A O 1
ATOM 870 N N . ILE A 1 107 ? 7.212 5.388 6.458 1.00 94.50 107 ILE A N 1
ATOM 871 C CA . ILE A 1 107 ? 5.935 4.864 6.970 1.00 94.50 107 ILE A CA 1
ATOM 872 C C . ILE A 1 107 ? 6.187 3.792 8.032 1.00 94.50 107 ILE A C 1
ATOM 874 O O . ILE A 1 107 ? 5.711 3.933 9.150 1.00 94.50 107 ILE A O 1
ATOM 878 N N . LEU A 1 108 ? 7.013 2.783 7.738 1.00 94.62 108 LEU A N 1
ATOM 879 C CA . LEU A 1 108 ? 7.316 1.708 8.687 1.00 94.62 108 LEU A CA 1
ATOM 880 C C . LEU A 1 108 ? 7.908 2.236 9.998 1.00 94.62 108 LEU A C 1
ATOM 882 O O . LEU A 1 108 ? 7.579 1.740 11.071 1.00 94.62 108 LEU A O 1
ATOM 886 N N . ARG A 1 109 ? 8.800 3.233 9.921 1.00 94.69 109 ARG A N 1
ATOM 887 C CA . ARG A 1 109 ? 9.344 3.878 11.118 1.00 94.69 109 ARG A CA 1
ATOM 888 C C . ARG A 1 109 ? 8.229 4.539 11.919 1.00 94.69 109 ARG A C 1
ATOM 890 O O . ARG A 1 109 ? 8.145 4.265 13.104 1.00 94.69 109 ARG A O 1
ATOM 897 N N . ALA A 1 110 ? 7.386 5.347 11.278 1.00 93.44 110 ALA A N 1
ATOM 898 C CA . ALA A 1 110 ? 6.289 6.035 11.952 1.00 93.44 110 ALA A CA 1
ATOM 899 C C . ALA A 1 110 ? 5.288 5.064 12.593 1.00 93.44 110 ALA A C 1
ATOM 901 O O . ALA A 1 110 ? 4.862 5.306 13.714 1.00 93.44 110 ALA A O 1
ATOM 902 N N . LEU A 1 111 ? 4.979 3.944 11.935 1.00 93.00 111 LEU A N 1
ATOM 903 C CA . LEU A 1 111 ? 4.124 2.897 12.500 1.00 93.00 111 LEU A CA 1
ATOM 904 C C . LEU A 1 111 ? 4.746 2.266 13.751 1.00 93.00 111 LEU A C 1
ATOM 906 O O . LEU A 1 111 ? 4.084 2.146 14.774 1.00 93.00 111 LEU A O 1
ATOM 910 N N . ARG A 1 112 ? 6.042 1.932 13.697 1.00 92.56 112 ARG A N 1
ATOM 911 C CA . ARG A 1 112 ? 6.762 1.318 14.825 1.00 92.56 112 ARG A CA 1
ATOM 912 C C . ARG A 1 112 ? 6.962 2.258 16.006 1.00 92.56 112 ARG A C 1
ATOM 914 O O . ARG A 1 112 ? 6.861 1.819 17.140 1.00 92.56 112 ARG A O 1
ATOM 921 N N . THR A 1 113 ? 7.303 3.519 15.751 1.00 92.19 113 THR A N 1
ATOM 922 C CA . THR A 1 113 ? 7.596 4.486 16.820 1.00 92.19 113 THR A CA 1
ATOM 923 C C . THR A 1 113 ? 6.348 5.193 17.331 1.00 92.19 113 THR A C 1
ATOM 925 O O . THR A 1 113 ? 6.364 5.694 18.444 1.00 92.19 113 THR A O 1
ATOM 928 N N . GLY A 1 114 ? 5.291 5.273 16.520 1.00 87.12 114 GLY A N 1
ATOM 929 C CA . GLY A 1 114 ? 4.049 5.966 16.858 1.00 87.12 114 GLY A CA 1
ATOM 930 C C . GLY A 1 114 ? 3.028 5.115 17.610 1.00 87.12 114 GLY A C 1
ATOM 931 O O . GLY A 1 114 ? 1.944 5.611 17.880 1.00 87.12 114 GLY A O 1
ATOM 932 N N . GLY A 1 115 ? 3.337 3.848 17.911 1.00 85.44 115 GLY A N 1
ATOM 933 C CA . GLY A 1 115 ? 2.436 2.964 18.659 1.00 85.44 115 GLY A CA 1
ATOM 934 C C . GLY A 1 115 ? 1.145 2.603 17.918 1.00 85.44 115 GLY A C 1
ATOM 935 O O . GLY A 1 115 ? 0.178 2.185 18.543 1.00 85.44 115 GLY A O 1
ATOM 936 N N . PHE A 1 116 ? 1.104 2.771 16.594 1.00 89.31 116 PHE A N 1
ATOM 937 C CA . PHE A 1 116 ? -0.070 2.409 15.807 1.00 89.31 116 PHE A CA 1
ATOM 938 C C . PHE A 1 116 ? -0.234 0.888 15.780 1.00 89.31 116 PHE A C 1
ATOM 940 O O . PHE A 1 116 ? 0.742 0.167 15.573 1.00 89.31 116 PHE A O 1
ATOM 947 N N . SER A 1 117 ? -1.468 0.398 15.902 1.00 93.00 117 SER A N 1
ATOM 948 C CA . SER A 1 117 ? -1.789 -0.964 15.480 1.00 93.00 117 SER A CA 1
ATOM 949 C C . SER A 1 117 ? -1.679 -1.023 13.958 1.00 93.00 117 SER A C 1
ATOM 951 O O . SER A 1 117 ? -2.276 -0.196 13.260 1.00 93.00 117 SER A O 1
ATOM 953 N N . TYR A 1 118 ? -0.904 -1.970 13.426 1.00 95.56 118 TYR A N 1
ATOM 954 C CA . TYR A 1 118 ? -0.797 -2.156 11.982 1.00 95.56 118 TYR A CA 1
ATOM 955 C C . TYR A 1 118 ? -0.575 -3.611 11.581 1.00 95.56 118 TYR A C 1
ATOM 957 O O . TYR A 1 118 ? 0.137 -4.357 12.253 1.00 95.56 118 TYR A O 1
ATOM 965 N N . ILE A 1 119 ? -1.108 -3.967 10.414 1.00 96.12 119 ILE A N 1
ATOM 966 C CA . ILE A 1 119 ? -0.725 -5.162 9.662 1.00 96.12 119 ILE A CA 1
ATOM 967 C C . ILE A 1 119 ? 0.022 -4.742 8.400 1.00 96.12 119 ILE A C 1
ATOM 969 O O . ILE A 1 119 ? -0.259 -3.704 7.799 1.00 96.12 119 ILE A O 1
ATOM 973 N N . VAL A 1 120 ? 0.987 -5.557 7.984 1.00 96.00 120 VAL A N 1
ATOM 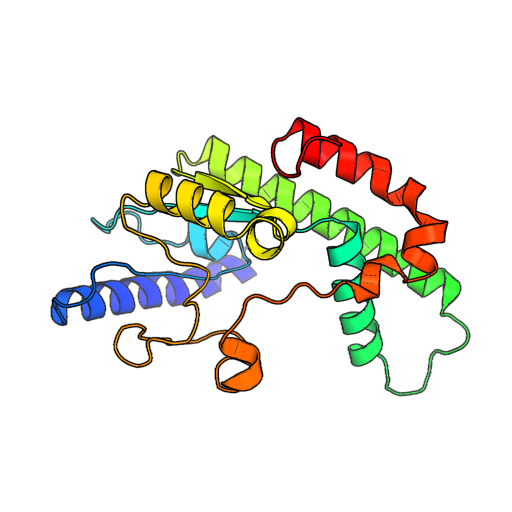974 C CA . VAL A 1 120 ? 1.653 -5.400 6.692 1.00 96.00 120 VAL A CA 1
ATOM 975 C C . VAL A 1 120 ? 1.132 -6.457 5.731 1.00 96.00 120 VAL A C 1
ATOM 977 O O . VAL A 1 120 ? 1.126 -7.650 6.055 1.00 96.00 120 VAL A O 1
ATOM 980 N N . LEU A 1 121 ? 0.722 -6.003 4.550 1.00 94.69 121 LEU A N 1
ATOM 981 C CA . LEU A 1 121 ? 0.298 -6.849 3.442 1.00 94.69 121 LEU A CA 1
ATOM 982 C C . LEU A 1 121 ? 1.018 -6.420 2.176 1.00 94.69 121 LEU A C 1
ATOM 984 O O . LEU A 1 121 ? 1.193 -5.225 1.921 1.00 94.69 121 LEU A O 1
ATOM 988 N N . SER A 1 122 ? 1.416 -7.395 1.366 1.00 93.19 122 SER A N 1
ATOM 989 C CA . SER A 1 122 ? 1.889 -7.079 0.024 1.00 93.19 122 SER A CA 1
ATOM 990 C C . SER A 1 122 ? 0.708 -6.945 -0.940 1.00 93.19 122 SER A C 1
ATOM 992 O O . SER A 1 122 ? -0.309 -7.617 -0.790 1.00 93.19 122 SER A O 1
ATOM 994 N N . TYR A 1 123 ? 0.827 -6.073 -1.940 1.00 91.69 123 TYR A N 1
ATOM 995 C CA . TYR A 1 123 ? -0.161 -5.977 -3.017 1.00 91.69 123 TYR A CA 1
ATOM 996 C C . TYR A 1 123 ? -0.269 -7.297 -3.785 1.00 91.69 123 TYR A C 1
ATOM 998 O O . TYR A 1 123 ? -1.352 -7.692 -4.197 1.00 91.69 123 TYR A O 1
ATOM 1006 N N . GLU A 1 124 ? 0.858 -7.981 -3.954 1.00 90.12 124 GLU A N 1
ATOM 1007 C CA . GLU A 1 124 ? 0.925 -9.303 -4.561 1.00 90.12 124 GLU A CA 1
ATOM 1008 C C . GLU A 1 124 ? 0.120 -10.330 -3.754 1.00 90.12 124 GLU A C 1
ATOM 1010 O O . GLU A 1 124 ? -0.727 -10.994 -4.330 1.00 90.12 124 GLU A O 1
ATOM 1015 N N . GLU A 1 125 ? 0.292 -10.397 -2.433 1.00 90.19 125 GLU A N 1
ATOM 1016 C CA . GLU A 1 125 ? -0.521 -11.263 -1.563 1.00 90.19 125 GLU A CA 1
ATOM 1017 C C . GLU A 1 125 ? -2.012 -10.912 -1.650 1.00 90.19 125 GLU A C 1
ATOM 1019 O O . GLU A 1 125 ? -2.842 -11.800 -1.806 1.00 90.19 125 GLU A O 1
ATOM 1024 N N . LEU A 1 126 ? -2.356 -9.619 -1.629 1.00 89.75 126 LEU A N 1
ATOM 1025 C CA . LEU A 1 126 ? -3.748 -9.163 -1.673 1.00 89.75 126 LEU A CA 1
ATOM 1026 C C . LEU A 1 126 ? -4.496 -9.622 -2.933 1.00 89.75 126 LEU A C 1
ATOM 1028 O O . LEU A 1 126 ? -5.702 -9.827 -2.878 1.00 89.75 126 LEU A O 1
ATOM 1032 N N . VAL A 1 127 ? -3.800 -9.734 -4.066 1.00 88.38 127 VAL A N 1
ATOM 1033 C CA . VAL A 1 127 ? -4.430 -10.011 -5.366 1.00 88.38 127 VAL A CA 1
ATOM 1034 C C . VAL A 1 127 ? -4.179 -11.442 -5.852 1.00 88.38 127 VAL A C 1
ATOM 1036 O O . VAL A 1 127 ? -4.992 -11.974 -6.598 1.00 88.38 127 VAL A O 1
ATOM 1039 N N . LEU A 1 128 ? -3.065 -12.067 -5.462 1.00 88.38 128 LEU A N 1
ATOM 1040 C CA . LEU A 1 128 ? -2.713 -13.433 -5.872 1.00 88.38 128 LEU A CA 1
ATOM 1041 C C . LEU A 1 128 ? -3.150 -14.488 -4.847 1.00 88.38 128 LEU A C 1
ATOM 1043 O O . LEU A 1 128 ? -3.367 -15.635 -5.221 1.00 88.38 128 LEU A O 1
ATOM 1047 N N . GLU A 1 129 ? -3.287 -14.110 -3.575 1.00 89.69 129 GLU A N 1
ATOM 1048 C CA . GLU A 1 129 ? -3.689 -14.988 -2.471 1.00 89.69 129 GLU A CA 1
ATOM 1049 C C . GLU A 1 129 ? -4.919 -14.398 -1.746 1.00 89.69 129 GLU A C 1
ATOM 1051 O O . GLU A 1 129 ? -4.915 -14.263 -0.521 1.00 89.69 129 GLU A O 1
ATOM 1056 N N . THR A 1 130 ? -5.973 -14.022 -2.492 1.00 88.62 130 THR A N 1
ATOM 1057 C CA . THR A 1 130 ? -7.142 -13.266 -1.980 1.00 88.62 130 THR A CA 1
ATOM 1058 C C . THR A 1 130 ? -7.768 -13.897 -0.737 1.00 88.62 130 THR A C 1
ATOM 1060 O O . THR A 1 130 ? -7.949 -13.204 0.260 1.00 88.62 130 THR A O 1
ATOM 1063 N N . ALA A 1 131 ? -8.007 -15.211 -0.732 1.00 89.19 131 ALA A N 1
ATOM 1064 C CA . ALA A 1 131 ? -8.576 -15.916 0.420 1.00 89.19 131 ALA A CA 1
ATOM 1065 C C . ALA A 1 131 ? -7.700 -15.796 1.683 1.00 89.19 131 ALA A C 1
ATOM 1067 O O . ALA A 1 131 ? -8.188 -15.511 2.778 1.00 89.19 131 ALA A O 1
ATOM 1068 N N . ARG A 1 132 ? -6.378 -15.952 1.535 1.00 90.88 132 ARG A N 1
ATOM 1069 C CA . ARG A 1 132 ? -5.425 -15.835 2.647 1.00 90.88 132 ARG A CA 1
ATOM 1070 C C . ARG A 1 132 ? -5.315 -14.393 3.137 1.00 90.88 132 ARG A C 1
ATOM 1072 O O . ARG A 1 132 ? -5.308 -14.153 4.345 1.00 90.88 132 ARG A O 1
ATOM 1079 N N . ALA A 1 133 ? -5.223 -13.440 2.213 1.00 92.25 133 ALA A N 1
ATOM 1080 C CA . ALA A 1 133 ? -5.170 -12.019 2.531 1.00 92.25 133 ALA A CA 1
ATOM 1081 C C . ALA A 1 133 ? -6.455 -11.558 3.237 1.00 92.25 133 ALA A C 1
ATOM 1083 O O . ALA A 1 133 ? -6.376 -10.837 4.230 1.00 92.25 133 ALA A O 1
ATOM 1084 N N . GLY A 1 134 ? -7.616 -12.026 2.768 1.00 92.12 134 GLY A N 1
ATOM 1085 C CA . GLY A 1 134 ? -8.927 -11.789 3.367 1.00 92.12 134 GLY A CA 1
ATOM 1086 C C . GLY A 1 134 ? -9.006 -12.325 4.792 1.00 92.12 134 GLY A C 1
ATOM 1087 O O . GLY A 1 134 ? -9.333 -11.566 5.697 1.00 92.12 134 GLY A O 1
ATOM 1088 N N . ALA A 1 135 ? -8.586 -13.572 5.029 1.00 92.62 135 ALA A N 1
ATOM 1089 C CA . ALA A 1 135 ? -8.548 -14.152 6.374 1.00 92.62 135 ALA A CA 1
ATOM 1090 C C . ALA A 1 135 ? -7.651 -13.356 7.340 1.00 92.62 135 ALA A C 1
ATOM 1092 O O . ALA A 1 135 ? -8.054 -13.063 8.463 1.00 92.62 135 ALA A O 1
ATOM 1093 N N . ARG A 1 136 ? -6.455 -12.942 6.895 1.00 94.44 136 ARG A N 1
ATOM 1094 C CA . ARG A 1 136 ? -5.549 -12.105 7.706 1.00 94.44 136 ARG A CA 1
ATOM 1095 C C . ARG A 1 136 ? -6.127 -10.721 7.996 1.00 94.44 136 ARG A C 1
ATOM 1097 O O . ARG A 1 136 ? -5.911 -10.191 9.081 1.00 94.44 136 ARG A O 1
ATOM 1104 N N . LEU A 1 137 ? -6.815 -10.118 7.026 1.00 93.88 137 LEU A N 1
ATOM 1105 C CA . LEU A 1 137 ? -7.514 -8.850 7.228 1.00 93.88 137 LEU A CA 1
ATOM 1106 C C . LEU A 1 137 ? -8.682 -9.011 8.193 1.00 93.88 137 LEU A C 1
ATOM 1108 O O . LEU A 1 137 ? -8.850 -8.154 9.051 1.00 93.88 137 LEU A O 1
ATOM 1112 N N . ALA A 1 138 ? -9.450 -10.093 8.079 1.00 92.81 138 ALA A N 1
ATOM 1113 C CA . ALA A 1 138 ? -10.596 -10.349 8.935 1.00 92.81 138 ALA A CA 1
ATOM 1114 C C . ALA A 1 138 ? -10.180 -10.547 10.397 1.00 92.81 138 ALA A C 1
ATOM 1116 O O . ALA A 1 138 ? -10.740 -9.906 11.282 1.00 92.81 138 ALA A O 1
ATOM 1117 N N . ASP A 1 139 ? -9.139 -11.350 10.633 1.00 94.81 139 ASP A N 1
ATOM 1118 C CA . ASP A 1 139 ? -8.527 -11.536 11.953 1.00 94.81 139 ASP A CA 1
ATOM 1119 C C . ASP A 1 139 ? -8.031 -10.201 12.535 1.00 94.81 139 ASP A C 1
ATOM 1121 O O . ASP A 1 139 ? -8.382 -9.813 13.647 1.00 94.81 139 ASP A O 1
ATOM 1125 N N . TYR A 1 140 ? -7.296 -9.425 11.734 1.00 95.50 140 TYR A N 1
ATOM 1126 C CA . TYR A 1 140 ? -6.753 -8.141 12.170 1.00 95.50 140 TYR A CA 1
ATOM 1127 C C . TYR A 1 140 ? -7.824 -7.068 12.433 1.00 95.50 140 TYR A C 1
ATOM 1129 O O . TYR A 1 140 ? -7.700 -6.267 13.363 1.00 95.50 140 TYR A O 1
ATOM 1137 N N . LEU A 1 141 ? -8.873 -7.009 11.611 1.00 91.38 141 LEU A N 1
ATOM 1138 C CA . LEU A 1 141 ? -9.953 -6.025 11.727 1.00 91.38 141 LEU A CA 1
ATOM 1139 C C . LEU A 1 141 ? -11.064 -6.476 12.685 1.00 91.38 141 LEU A C 1
ATOM 1141 O O . LEU A 1 141 ? -11.848 -5.639 13.121 1.00 91.38 141 LEU A O 1
ATOM 1145 N N . GLY A 1 142 ? -11.110 -7.755 13.065 1.00 90.56 142 GLY A N 1
ATOM 1146 C CA . GLY A 1 142 ? -12.164 -8.320 13.911 1.00 90.56 142 GLY A CA 1
ATOM 1147 C C . GLY A 1 142 ? -13.539 -8.355 13.235 1.00 90.56 142 GLY A C 1
ATOM 1148 O O . GLY A 1 142 ? -14.555 -8.387 13.921 1.00 90.56 142 GLY A O 1
ATOM 1149 N N . THR A 1 143 ? -13.585 -8.305 11.903 1.00 87.19 143 THR A N 1
ATOM 1150 C CA . THR A 1 143 ? -14.821 -8.319 11.110 1.00 87.19 143 THR A CA 1
ATOM 1151 C C . THR A 1 143 ? -14.616 -9.154 9.849 1.00 87.19 143 THR A C 1
ATOM 1153 O O . THR A 1 143 ? -13.500 -9.162 9.325 1.00 87.19 143 THR A O 1
ATOM 1156 N N . PRO A 1 144 ? -15.633 -9.867 9.335 1.00 86.31 144 PRO A N 1
ATOM 1157 C CA . PRO A 1 144 ? -15.502 -10.616 8.093 1.00 86.31 144 PRO A CA 1
ATOM 1158 C C . PRO A 1 144 ? -15.055 -9.719 6.933 1.00 86.31 144 PRO A C 1
ATOM 1160 O O . PRO A 1 144 ? -15.619 -8.652 6.694 1.00 86.31 144 PRO A O 1
ATOM 1163 N N . VAL A 1 145 ? -14.045 -10.172 6.192 1.00 85.06 145 VAL A N 1
ATOM 1164 C CA . VAL A 1 145 ? -13.559 -9.504 4.982 1.00 85.06 145 VAL A CA 1
ATOM 1165 C C . VAL A 1 145 ? -13.640 -10.489 3.830 1.00 85.06 145 VAL A C 1
ATOM 1167 O O . VAL A 1 145 ? -12.866 -11.443 3.769 1.00 85.06 145 VAL A O 1
ATOM 1170 N N . ASP A 1 146 ? -14.562 -10.228 2.909 1.00 80.44 146 ASP A N 1
ATOM 1171 C CA . ASP A 1 146 ? -14.672 -10.949 1.647 1.00 80.44 146 ASP A CA 1
ATOM 1172 C C . ASP A 1 146 ? -14.061 -10.104 0.521 1.00 80.44 146 ASP A C 1
ATOM 1174 O O . ASP A 1 146 ? -14.610 -9.080 0.105 1.00 80.44 146 ASP A O 1
ATOM 1178 N N . LEU A 1 147 ? -12.882 -10.521 0.056 1.00 79.06 147 LEU A N 1
ATOM 1179 C CA . LEU A 1 147 ? -12.192 -9.876 -1.061 1.00 79.06 147 LEU A CA 1
ATOM 1180 C C . LEU A 1 147 ? -12.684 -10.366 -2.429 1.00 79.06 147 LEU A C 1
ATOM 1182 O O . LEU A 1 147 ? -12.431 -9.688 -3.426 1.00 79.06 147 LEU A O 1
ATOM 1186 N N . ASP A 1 148 ? -13.379 -11.502 -2.487 1.00 72.25 148 ASP A N 1
ATOM 1187 C CA . ASP A 1 148 ? -13.873 -12.086 -3.735 1.00 72.25 148 ASP A CA 1
ATOM 1188 C C . ASP A 1 148 ? -15.198 -11.430 -4.166 1.00 72.25 148 ASP A C 1
ATOM 1190 O O . ASP A 1 148 ? -15.465 -11.303 -5.362 1.00 72.25 148 ASP A O 1
ATOM 1194 N N . SER A 1 149 ? -15.974 -10.904 -3.210 1.00 66.50 149 SER A N 1
ATOM 1195 C CA . SER A 1 149 ? -17.187 -10.100 -3.461 1.00 66.50 149 SER A CA 1
ATOM 1196 C C . SER A 1 149 ? -16.933 -8.586 -3.569 1.00 66.50 149 SER A C 1
ATOM 1198 O O . SER A 1 149 ? -17.871 -7.781 -3.527 1.00 66.50 149 SER A O 1
ATOM 1200 N N . PHE A 1 150 ? -15.671 -8.160 -3.700 1.00 65.12 150 PHE A N 1
ATOM 1201 C CA . PHE A 1 150 ? -15.300 -6.743 -3.725 1.00 65.12 150 PHE A CA 1
ATOM 1202 C C . PHE A 1 150 ? -15.975 -5.995 -4.890 1.00 65.12 150 PHE A C 1
ATOM 1204 O O . PHE A 1 150 ? -15.804 -6.348 -6.052 1.00 65.12 150 PHE A O 1
ATOM 1211 N N . GLY A 1 151 ? -16.728 -4.934 -4.576 1.00 59.97 151 GLY A N 1
ATOM 1212 C CA . GLY A 1 151 ? -17.422 -4.098 -5.567 1.00 59.97 151 GLY A CA 1
ATOM 1213 C C . GLY A 1 151 ? -18.867 -4.501 -5.889 1.00 59.97 151 GLY A C 1
ATOM 1214 O O . GLY A 1 151 ? -19.556 -3.722 -6.542 1.00 59.97 151 GLY A O 1
ATOM 1215 N N . ASN A 1 152 ? -19.362 -5.637 -5.380 1.00 56.16 152 ASN A N 1
ATOM 1216 C CA . ASN A 1 152 ? -20.713 -6.140 -5.683 1.00 56.16 152 ASN A CA 1
ATOM 1217 C C . ASN A 1 152 ? -21.805 -5.723 -4.675 1.00 56.16 152 ASN A C 1
ATOM 1219 O O . ASN A 1 152 ? -22.956 -6.113 -4.849 1.00 56.16 152 ASN A O 1
ATOM 1223 N N . ASN A 1 153 ? -21.488 -4.897 -3.667 1.00 59.94 153 ASN A N 1
ATOM 1224 C CA . ASN A 1 153 ? -22.451 -4.440 -2.648 1.00 59.94 153 ASN A CA 1
ATOM 1225 C C . ASN A 1 153 ? -22.697 -2.918 -2.702 1.00 59.94 153 ASN A C 1
ATOM 1227 O O . ASN A 1 153 ? -22.230 -2.181 -1.827 1.00 59.94 153 ASN A O 1
ATOM 1231 N N . PRO A 1 154 ? -23.453 -2.418 -3.698 1.00 53.62 154 PRO A N 1
ATOM 1232 C CA . PRO A 1 154 ? -23.716 -0.987 -3.874 1.00 53.62 154 PRO A CA 1
ATOM 1233 C C . PRO A 1 154 ? -24.533 -0.326 -2.743 1.00 53.62 154 PRO A C 1
ATOM 1235 O O . PRO A 1 154 ? -24.635 0.895 -2.727 1.00 53.62 154 PRO A O 1
ATOM 1238 N N . GLY A 1 155 ? -25.071 -1.086 -1.779 1.00 56.31 155 GLY A N 1
ATOM 1239 C CA . GLY A 1 155 ? -25.808 -0.562 -0.616 1.00 56.31 155 GLY A CA 1
ATOM 1240 C C . GLY A 1 155 ? -25.039 -0.538 0.713 1.00 56.31 155 GLY A C 1
ATOM 1241 O O . GLY A 1 155 ? -25.572 -0.046 1.696 1.00 56.31 155 GLY A O 1
ATOM 1242 N N . GLN A 1 156 ? -23.812 -1.073 0.765 1.00 61.56 156 GLN A N 1
ATOM 1243 C CA . GLN A 1 156 ? -23.036 -1.207 2.015 1.00 61.56 156 GLN A CA 1
ATOM 1244 C C . GLN A 1 156 ? -21.778 -0.324 2.052 1.00 61.56 156 GLN A C 1
ATOM 1246 O O . GLN A 1 156 ? -21.068 -0.290 3.054 1.00 61.56 156 GLN A O 1
ATOM 1251 N N . LEU A 1 157 ? -21.467 0.375 0.955 1.00 68.38 157 LEU A N 1
ATOM 1252 C CA . LEU A 1 157 ? -20.230 1.140 0.799 1.00 68.38 157 LEU A CA 1
ATOM 1253 C C . LEU A 1 157 ? -20.525 2.596 0.434 1.00 68.38 157 LEU A C 1
ATOM 1255 O O . LEU A 1 157 ? -20.803 2.927 -0.719 1.00 68.38 157 LEU A O 1
ATOM 1259 N N . HIS A 1 158 ? -20.365 3.494 1.403 1.00 66.94 158 HIS A N 1
ATOM 1260 C CA . HIS A 1 158 ? -20.394 4.935 1.160 1.00 66.94 158 HIS A CA 1
ATOM 1261 C C . HIS A 1 158 ? -19.010 5.414 0.695 1.00 66.94 158 HIS A C 1
ATOM 1263 O O . HIS A 1 158 ? -18.130 5.735 1.494 1.00 66.94 158 HIS A O 1
ATOM 1269 N N . ILE A 1 159 ? -18.786 5.440 -0.623 1.00 67.94 159 ILE A N 1
ATOM 1270 C CA . ILE A 1 159 ? -17.497 5.845 -1.205 1.00 67.94 159 ILE A CA 1
ATOM 1271 C C . ILE A 1 159 ? -17.490 7.351 -1.484 1.00 67.94 159 ILE A C 1
ATOM 1273 O O . ILE A 1 159 ? -18.029 7.815 -2.486 1.00 67.94 159 ILE A O 1
ATOM 1277 N N . LEU A 1 160 ? -16.791 8.115 -0.645 1.00 63.97 160 LEU A N 1
ATOM 1278 C CA . LEU A 1 160 ? -16.666 9.571 -0.802 1.00 63.97 160 LEU A CA 1
ATOM 1279 C C . LEU A 1 160 ? -15.681 9.972 -1.911 1.00 63.97 160 LEU A C 1
ATOM 1281 O O . LEU A 1 160 ? -15.868 10.964 -2.615 1.00 63.97 160 LEU A O 1
ATOM 1285 N N . ARG A 1 161 ? -14.591 9.213 -2.072 1.00 62.22 161 ARG A N 1
ATOM 1286 C CA . ARG A 1 161 ? -13.538 9.471 -3.064 1.00 62.22 161 ARG A CA 1
ATOM 1287 C C . ARG A 1 161 ? -12.704 8.212 -3.274 1.00 62.22 161 ARG A C 1
ATOM 1289 O O . ARG A 1 161 ? -12.523 7.430 -2.352 1.00 62.22 161 ARG A O 1
ATOM 1296 N N . GLY A 1 162 ? -12.146 8.016 -4.468 1.00 63.31 162 GLY A N 1
ATOM 1297 C CA . GLY A 1 162 ? -11.315 6.836 -4.711 1.00 63.31 162 GLY A CA 1
ATOM 1298 C C . GLY A 1 162 ? -10.820 6.697 -6.142 1.00 63.31 162 GLY A C 1
ATOM 1299 O O . GLY A 1 162 ? -10.699 7.680 -6.875 1.00 63.31 162 GLY A O 1
ATOM 1300 N N . ASN A 1 163 ? -10.520 5.458 -6.537 1.00 64.56 163 ASN A N 1
ATOM 1301 C CA . ASN A 1 163 ? -10.055 5.108 -7.879 1.00 64.56 163 ASN A CA 1
ATOM 1302 C C . ASN A 1 163 ? -10.991 5.693 -8.957 1.00 64.56 163 ASN A C 1
ATOM 1304 O O . ASN A 1 163 ? -12.208 5.673 -8.793 1.00 64.56 163 ASN A O 1
ATOM 1308 N N . ALA A 1 164 ? -10.437 6.231 -10.047 1.00 62.31 164 ALA A N 1
ATOM 1309 C CA . ALA A 1 164 ? -11.232 6.751 -11.165 1.00 62.31 164 ALA A CA 1
ATOM 1310 C C . ALA A 1 164 ? -12.056 5.639 -11.836 1.00 62.31 164 ALA A C 1
ATOM 1312 O O . ALA A 1 164 ? -13.149 5.893 -12.322 1.00 62.31 164 ALA A O 1
ATOM 1313 N N . LEU A 1 165 ? -11.557 4.400 -11.779 1.00 63.59 165 LEU A N 1
ATOM 1314 C CA . LEU A 1 165 ? -12.220 3.207 -12.310 1.00 63.59 165 LEU A CA 1
ATOM 1315 C C . LEU A 1 165 ? -13.323 2.651 -11.390 1.00 63.59 165 LEU A C 1
ATOM 1317 O O . LEU A 1 165 ? -13.869 1.599 -11.680 1.00 63.59 165 LEU A O 1
ATOM 1321 N N . ARG A 1 166 ? -13.656 3.314 -10.272 1.00 64.88 166 ARG A N 1
ATOM 1322 C CA . ARG A 1 166 ? -14.638 2.796 -9.297 1.00 64.88 166 ARG A CA 1
ATOM 1323 C C . ARG A 1 166 ? -16.072 2.708 -9.832 1.00 64.88 166 ARG A C 1
ATOM 1325 O O . ARG A 1 166 ? -16.866 1.968 -9.275 1.00 64.88 166 ARG A O 1
ATOM 1332 N N . HIS A 1 167 ? -16.391 3.487 -10.865 1.00 64.38 167 HIS A N 1
ATOM 1333 C CA . HIS A 1 167 ? -17.715 3.519 -11.494 1.00 64.38 167 HIS A CA 1
ATOM 1334 C C . HIS A 1 167 ? -17.812 2.599 -12.719 1.00 64.38 167 HIS A C 1
ATOM 1336 O O . HIS A 1 167 ? -18.845 2.589 -13.373 1.00 64.38 167 HIS A O 1
ATOM 1342 N N . ASP A 1 168 ? -16.741 1.872 -13.049 1.00 69.88 168 ASP A N 1
ATOM 1343 C CA . ASP A 1 168 ? -16.720 0.881 -14.125 1.00 69.88 168 ASP A CA 1
ATOM 1344 C C . ASP A 1 168 ? -17.005 -0.500 -13.497 1.00 69.88 168 ASP A C 1
ATOM 1346 O O . ASP A 1 168 ? -16.083 -1.075 -12.912 1.00 69.88 168 ASP A O 1
ATOM 1350 N N . PRO A 1 169 ? -18.258 -0.999 -13.537 1.00 65.69 169 PRO A N 1
ATOM 1351 C CA . PRO A 1 169 ? -18.663 -2.233 -12.855 1.00 65.69 169 PRO A CA 1
ATOM 1352 C C . PRO A 1 169 ? -17.904 -3.469 -13.358 1.00 65.69 169 PRO A C 1
ATOM 1354 O O . PRO A 1 169 ? -17.604 -4.377 -12.580 1.00 65.69 169 PRO A O 1
ATOM 1357 N N . ASP A 1 170 ? -17.495 -3.476 -14.628 1.00 67.44 170 ASP A N 1
ATOM 1358 C CA . ASP A 1 170 ? -16.727 -4.580 -15.207 1.00 67.44 170 ASP A CA 1
ATOM 1359 C C . ASP A 1 170 ? -15.302 -4.625 -14.643 1.00 67.44 170 ASP A C 1
ATOM 1361 O O . ASP A 1 170 ? -14.709 -5.695 -14.491 1.00 67.44 170 ASP A O 1
ATOM 1365 N N . ARG A 1 171 ? -14.736 -3.461 -14.300 1.00 64.81 171 ARG A N 1
ATOM 1366 C CA . ARG A 1 171 ? -13.382 -3.349 -13.734 1.00 64.81 171 ARG A CA 1
ATOM 1367 C C . ARG A 1 171 ? -13.337 -3.262 -12.214 1.00 64.81 171 ARG A C 1
ATOM 1369 O O . ARG A 1 171 ? -12.252 -3.421 -11.653 1.00 64.81 171 ARG A O 1
ATOM 1376 N N . SER A 1 172 ? -14.451 -2.962 -11.553 1.00 64.94 172 SER A N 1
ATOM 1377 C CA . SER A 1 172 ? -14.527 -2.824 -10.094 1.00 64.94 172 SER A CA 1
ATOM 1378 C C . SER A 1 172 ? -15.001 -4.091 -9.381 1.00 64.94 172 SER A C 1
ATOM 1380 O O . SER A 1 172 ? -14.759 -4.198 -8.182 1.00 64.94 172 SER A O 1
ATOM 1382 N N . SER A 1 173 ? -15.595 -5.047 -10.105 1.0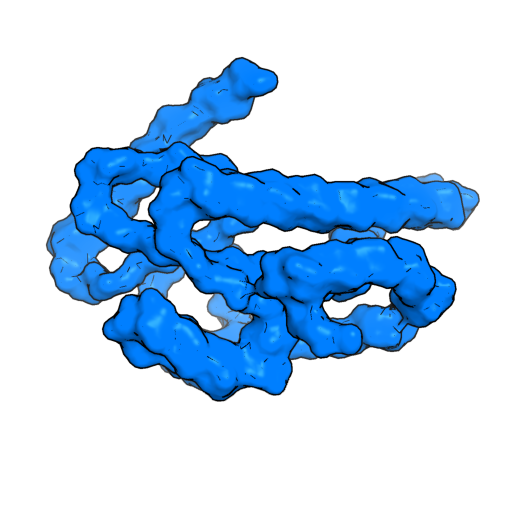0 64.94 173 SER A N 1
ATOM 1383 C CA . SER A 1 173 ? -16.150 -6.299 -9.563 1.00 64.94 173 SER A CA 1
ATOM 1384 C C . SER A 1 173 ? -15.112 -7.356 -9.171 1.00 64.94 173 SER A C 1
ATOM 1386 O O . SER A 1 173 ? -15.468 -8.357 -8.553 1.00 64.94 173 SER A O 1
ATOM 1388 N N . ARG A 1 174 ? -13.834 -7.190 -9.557 1.00 68.94 174 ARG A N 1
ATOM 1389 C CA . ARG A 1 174 ? -12.755 -8.142 -9.236 1.00 68.94 174 ARG A CA 1
ATOM 1390 C C . ARG A 1 174 ? -11.415 -7.462 -8.989 1.00 68.94 174 ARG A C 1
ATOM 1392 O O . ARG A 1 174 ? -11.012 -6.539 -9.699 1.00 68.94 174 ARG A O 1
ATOM 1399 N N . LEU A 1 175 ? -10.655 -7.996 -8.033 1.00 73.88 175 LEU A N 1
ATOM 1400 C CA . LEU A 1 175 ? -9.250 -7.644 -7.839 1.00 73.88 175 LEU A CA 1
ATOM 1401 C C . LEU A 1 175 ? -8.396 -8.297 -8.934 1.00 73.88 175 LEU A C 1
ATOM 1403 O O . LEU A 1 175 ? -8.098 -9.485 -8.892 1.00 73.88 175 LEU A O 1
ATOM 1407 N N . THR A 1 176 ? -7.979 -7.516 -9.931 1.00 74.69 176 THR A N 1
ATOM 1408 C CA . THR A 1 176 ? -7.104 -8.010 -11.008 1.00 74.69 176 THR A CA 1
ATOM 1409 C C . THR A 1 176 ? -5.653 -7.596 -10.804 1.00 74.69 176 THR A C 1
ATOM 1411 O O . THR A 1 176 ? -5.364 -6.428 -10.517 1.00 74.69 176 THR A O 1
ATOM 1414 N N . TYR A 1 177 ? -4.730 -8.527 -11.043 1.00 82.44 177 TYR A N 1
ATOM 1415 C CA . TYR A 1 177 ? -3.300 -8.241 -11.041 1.00 82.44 177 TYR A CA 1
ATOM 1416 C C . TYR A 1 177 ? -2.819 -7.826 -12.438 1.00 82.44 177 TYR A C 1
ATOM 1418 O O . TYR A 1 177 ? -3.059 -8.519 -13.426 1.00 82.44 177 TYR A O 1
ATOM 1426 N N . ASP A 1 178 ? -2.091 -6.711 -12.546 1.00 82.31 178 ASP A N 1
ATOM 1427 C CA . ASP A 1 178 ? -1.456 -6.327 -13.814 1.00 82.31 178 ASP A CA 1
ATOM 1428 C C . ASP A 1 178 ? -0.161 -7.126 -14.022 1.00 82.31 178 ASP A C 1
ATOM 1430 O O . ASP A 1 178 ? 0.919 -6.662 -13.668 1.00 82.31 178 ASP A O 1
ATOM 1434 N N . TYR A 1 179 ? -0.245 -8.314 -14.626 1.00 83.81 179 TYR A N 1
ATOM 1435 C CA . TYR A 1 179 ? 0.932 -9.151 -14.906 1.00 83.81 179 TYR A CA 1
ATOM 1436 C C . TYR A 1 179 ? 1.858 -8.580 -15.988 1.00 83.81 179 TYR A C 1
ATOM 1438 O O . TYR A 1 179 ? 2.986 -9.043 -16.145 1.00 83.81 179 TYR A O 1
ATOM 1446 N N . ARG A 1 180 ? 1.439 -7.553 -16.742 1.00 82.06 180 ARG A N 1
ATOM 1447 C CA . ARG A 1 180 ? 2.193 -7.076 -17.917 1.00 82.06 180 ARG A CA 1
ATOM 1448 C C . ARG A 1 180 ? 3.582 -6.557 -17.558 1.00 82.06 180 ARG A C 1
ATOM 1450 O O . ARG A 1 180 ? 4.456 -6.533 -18.416 1.00 82.06 180 ARG A O 1
ATOM 1457 N N . TRP A 1 181 ? 3.796 -6.121 -16.315 1.00 84.31 181 TRP A N 1
ATOM 1458 C CA . TRP A 1 181 ? 5.107 -5.635 -15.882 1.00 84.31 181 TRP A CA 1
ATOM 1459 C C . TRP A 1 181 ? 6.150 -6.755 -15.743 1.00 84.31 181 TRP A C 1
ATOM 1461 O O . TRP A 1 181 ? 7.336 -6.468 -15.887 1.00 84.31 181 TRP A O 1
ATOM 1471 N N . PHE A 1 182 ? 5.747 -8.016 -15.532 1.00 83.12 182 PHE A N 1
ATOM 1472 C CA . PHE A 1 182 ? 6.676 -9.157 -15.488 1.00 83.12 182 PHE A CA 1
ATOM 1473 C C . PHE A 1 182 ? 7.410 -9.356 -16.817 1.00 83.12 182 PHE A C 1
ATOM 1475 O O . PHE A 1 182 ? 8.573 -9.759 -16.846 1.00 83.12 182 PHE A O 1
ATOM 1482 N N . TYR A 1 183 ? 6.732 -9.034 -17.915 1.00 83.88 183 TYR A N 1
ATOM 1483 C CA . TYR A 1 183 ? 7.256 -9.165 -19.269 1.00 83.88 183 TYR A CA 1
ATOM 1484 C C . TYR A 1 183 ? 7.971 -7.904 -19.758 1.00 83.88 183 TYR A C 1
ATOM 1486 O O . TYR A 1 183 ? 8.482 -7.895 -20.877 1.00 83.88 183 TYR A O 1
ATOM 1494 N N . ASP A 1 184 ? 8.042 -6.848 -18.940 1.00 82.62 184 ASP A N 1
ATOM 1495 C CA . ASP A 1 184 ? 8.725 -5.619 -19.323 1.00 82.62 184 ASP A CA 1
ATOM 1496 C C . ASP A 1 184 ? 10.236 -5.894 -19.486 1.00 82.62 184 ASP A C 1
ATOM 1498 O O . ASP A 1 184 ? 10.894 -6.336 -18.530 1.00 82.62 184 ASP A O 1
ATOM 1502 N N . PRO A 1 185 ? 10.821 -5.655 -20.679 1.00 81.38 185 PRO A N 1
ATOM 1503 C CA . PRO A 1 185 ? 12.225 -5.956 -20.944 1.00 81.38 185 PRO A CA 1
ATOM 1504 C C . PRO A 1 185 ? 13.176 -5.291 -19.950 1.00 81.38 185 PRO A C 1
ATOM 1506 O O . PRO A 1 185 ? 14.219 -5.858 -19.622 1.00 81.38 185 PRO A O 1
ATOM 1509 N N . TRP A 1 186 ? 12.816 -4.113 -19.435 1.00 76.88 186 TRP A N 1
ATOM 1510 C CA . TRP A 1 186 ? 13.636 -3.393 -18.471 1.00 76.88 186 TRP A CA 1
ATOM 1511 C C . TRP A 1 186 ? 13.621 -4.047 -17.101 1.00 76.88 186 TRP A C 1
ATOM 1513 O O . TRP A 1 186 ? 14.671 -4.149 -16.475 1.00 76.88 186 TRP A O 1
ATOM 1523 N N . VAL A 1 187 ? 12.472 -4.553 -16.653 1.00 80.88 187 VAL A N 1
ATOM 1524 C CA . VAL A 1 187 ? 12.386 -5.300 -15.391 1.00 80.88 187 VAL A CA 1
ATOM 1525 C C . VAL A 1 187 ? 13.232 -6.567 -15.464 1.00 80.88 187 VAL A C 1
ATOM 1527 O O . VAL A 1 187 ? 13.961 -6.870 -14.520 1.00 80.88 187 VAL A O 1
ATOM 1530 N N . ARG A 1 188 ? 13.195 -7.275 -16.600 1.00 81.19 188 ARG A N 1
ATOM 1531 C CA . ARG A 1 188 ? 14.012 -8.478 -16.813 1.00 81.19 188 ARG A CA 1
ATOM 1532 C C . ARG A 1 188 ? 15.507 -8.159 -16.845 1.00 81.19 188 ARG A C 1
ATOM 1534 O O . ARG A 1 188 ? 16.281 -8.809 -16.150 1.00 81.19 188 ARG A O 1
ATOM 1541 N N . ARG A 1 189 ? 15.914 -7.143 -17.613 1.00 82.88 189 ARG A N 1
ATOM 1542 C CA . ARG A 1 189 ? 17.328 -6.747 -17.766 1.00 82.88 189 ARG A CA 1
ATOM 1543 C C . ARG A 1 189 ? 17.915 -6.130 -16.498 1.00 82.88 189 ARG A C 1
ATOM 1545 O O . ARG A 1 189 ? 19.084 -6.340 -16.201 1.00 82.88 189 ARG A O 1
ATOM 1552 N N . LEU A 1 190 ? 17.109 -5.391 -15.740 1.00 83.38 190 LEU A N 1
ATOM 1553 C CA . LEU A 1 190 ? 17.543 -4.658 -14.548 1.00 83.38 190 LEU A CA 1
ATOM 1554 C C . LEU A 1 190 ? 17.124 -5.343 -13.252 1.00 83.38 190 LEU A C 1
ATOM 1556 O O . LEU A 1 190 ? 17.195 -4.726 -12.192 1.00 83.38 190 LEU A O 1
ATOM 1560 N N . GLY A 1 191 ? 16.737 -6.621 -13.299 1.00 81.94 191 GLY A N 1
ATOM 1561 C CA . GLY A 1 191 ? 16.329 -7.385 -12.118 1.00 81.94 191 GLY A CA 1
ATOM 1562 C C . GLY A 1 191 ? 17.340 -7.291 -10.967 1.00 81.94 191 GLY A C 1
ATOM 1563 O O . GLY A 1 191 ? 16.951 -7.198 -9.802 1.00 81.94 191 GLY A O 1
ATOM 1564 N N . PHE A 1 192 ? 18.638 -7.211 -11.287 1.00 85.62 192 PHE A N 1
ATOM 1565 C CA . PHE A 1 192 ? 19.706 -7.036 -10.302 1.00 85.62 192 PHE A CA 1
ATOM 1566 C C . PHE A 1 192 ? 19.605 -5.719 -9.514 1.00 85.62 192 PHE A C 1
ATOM 1568 O O . PHE A 1 192 ? 19.849 -5.728 -8.307 1.00 85.62 192 PHE A O 1
ATOM 1575 N N . ALA A 1 193 ? 19.187 -4.621 -10.152 1.00 87.12 193 ALA A N 1
ATOM 1576 C CA . ALA A 1 193 ? 19.066 -3.304 -9.525 1.00 87.12 193 ALA A CA 1
ATOM 1577 C C . ALA A 1 193 ? 17.991 -3.283 -8.424 1.00 87.12 193 ALA A C 1
ATOM 1579 O O . ALA A 1 193 ? 18.081 -2.512 -7.471 1.00 87.12 193 ALA A O 1
ATOM 1580 N N . PHE A 1 194 ? 17.004 -4.180 -8.507 1.00 90.12 194 PHE A N 1
ATOM 1581 C CA . PHE A 1 194 ? 15.944 -4.310 -7.508 1.00 90.12 194 PHE A CA 1
ATOM 1582 C C . PHE A 1 194 ? 16.321 -5.229 -6.334 1.00 90.12 194 PHE A C 1
ATOM 1584 O O . PHE A 1 194 ? 15.689 -5.148 -5.279 1.00 90.12 194 PHE A O 1
ATOM 1591 N N . ARG A 1 195 ? 17.351 -6.084 -6.462 1.00 91.88 195 ARG A N 1
ATOM 1592 C CA . ARG A 1 195 ? 17.715 -7.086 -5.432 1.00 91.88 195 ARG A CA 1
ATOM 1593 C C . ARG A 1 195 ? 17.951 -6.486 -4.041 1.00 91.88 195 ARG A C 1
ATOM 1595 O O . ARG A 1 195 ? 17.461 -7.083 -3.081 1.00 91.88 195 ARG A O 1
ATOM 1602 N N . PRO A 1 196 ? 18.650 -5.343 -3.877 1.00 93.75 196 PRO A N 1
ATOM 1603 C CA . PRO A 1 196 ? 18.836 -4.749 -2.555 1.00 93.75 196 PRO A CA 1
ATOM 1604 C C . PRO A 1 196 ? 17.508 -4.377 -1.886 1.00 93.75 196 PRO A C 1
ATOM 1606 O O . PRO A 1 196 ? 17.331 -4.622 -0.695 1.00 93.75 196 PRO A O 1
ATOM 1609 N N . LEU A 1 197 ? 16.554 -3.849 -2.658 1.00 93.31 197 LEU A N 1
ATOM 1610 C CA . LEU A 1 197 ? 15.239 -3.443 -2.161 1.00 93.31 197 LEU A CA 1
ATOM 1611 C C . LEU A 1 197 ? 14.338 -4.632 -1.858 1.00 93.31 197 LEU A C 1
ATOM 1613 O O . LEU A 1 197 ? 13.675 -4.627 -0.826 1.00 93.31 197 LEU A O 1
ATOM 1617 N N . LEU A 1 198 ? 14.364 -5.662 -2.705 1.00 93.44 198 LEU A N 1
ATOM 1618 C CA . LEU A 1 198 ? 13.653 -6.917 -2.456 1.00 93.44 198 LEU A CA 1
ATOM 1619 C C . LEU A 1 198 ? 14.147 -7.569 -1.159 1.00 93.44 198 LEU A C 1
ATOM 1621 O O . LEU A 1 198 ? 13.353 -7.872 -0.272 1.00 93.44 198 LEU A O 1
ATOM 1625 N N . ARG A 1 199 ? 15.472 -7.684 -0.988 1.00 94.31 199 ARG A N 1
ATOM 1626 C CA . ARG A 1 199 ? 16.086 -8.211 0.244 1.00 94.31 199 ARG A CA 1
ATOM 1627 C C . ARG A 1 199 ? 15.751 -7.358 1.461 1.00 94.31 199 ARG A C 1
ATOM 1629 O O . ARG A 1 199 ? 15.465 -7.897 2.527 1.00 94.31 199 ARG A O 1
ATOM 1636 N N . TRP A 1 200 ? 15.802 -6.035 1.324 1.00 95.31 200 TRP A N 1
ATOM 1637 C CA . TRP A 1 200 ? 15.434 -5.124 2.404 1.00 95.31 200 TRP A CA 1
ATOM 1638 C C . TRP A 1 200 ? 13.957 -5.281 2.790 1.00 95.31 200 TRP A C 1
ATOM 1640 O O . TRP A 1 200 ? 13.663 -5.405 3.976 1.00 95.31 200 TRP A O 1
ATOM 1650 N N . GLY A 1 201 ? 13.051 -5.340 1.811 1.00 93.75 201 GLY A N 1
ATOM 1651 C CA . GLY A 1 201 ? 11.618 -5.534 2.030 1.00 93.75 201 GLY A CA 1
ATOM 1652 C C . GLY A 1 201 ? 11.319 -6.855 2.734 1.00 93.75 201 GLY A C 1
ATOM 1653 O O . GLY A 1 201 ? 10.667 -6.847 3.776 1.00 93.75 201 GLY A O 1
ATOM 1654 N N . ALA A 1 202 ? 11.888 -7.963 2.250 1.00 93.88 202 ALA A N 1
ATOM 1655 C CA . ALA A 1 202 ? 11.726 -9.286 2.856 1.00 93.88 202 ALA A CA 1
ATOM 1656 C C . ALA A 1 202 ? 12.249 -9.341 4.305 1.00 93.88 202 ALA A C 1
ATOM 1658 O O . ALA A 1 202 ? 11.552 -9.801 5.209 1.00 93.88 202 ALA A O 1
ATOM 1659 N N . ARG A 1 203 ? 13.443 -8.786 4.574 1.00 94.62 203 ARG A N 1
ATOM 1660 C CA . ARG A 1 203 ? 14.014 -8.712 5.939 1.00 94.62 203 ARG A CA 1
ATOM 1661 C C . ARG A 1 203 ? 13.174 -7.880 6.905 1.00 94.62 203 ARG A C 1
ATOM 1663 O O . ARG A 1 203 ? 13.291 -8.046 8.115 1.00 94.62 203 ARG A O 1
ATOM 1670 N N . ARG A 1 204 ? 12.375 -6.943 6.394 1.00 92.50 204 ARG A N 1
ATOM 1671 C CA . ARG A 1 204 ? 11.502 -6.077 7.196 1.00 92.50 204 ARG A CA 1
ATOM 1672 C C . ARG A 1 204 ? 10.060 -6.580 7.276 1.00 92.50 204 ARG A C 1
ATOM 1674 O O . ARG A 1 204 ? 9.260 -5.899 7.910 1.00 92.50 204 ARG A O 1
ATOM 1681 N N . GLY A 1 205 ? 9.752 -7.729 6.669 1.00 91.69 205 GLY A N 1
ATOM 1682 C CA . GLY A 1 205 ? 8.395 -8.275 6.596 1.00 91.69 205 GLY A CA 1
ATOM 1683 C C . GLY A 1 205 ? 7.454 -7.461 5.703 1.00 91.69 205 GLY A C 1
ATOM 1684 O O . GLY A 1 205 ? 6.247 -7.549 5.866 1.00 91.69 205 GLY A O 1
ATOM 1685 N N . LEU A 1 206 ? 7.996 -6.634 4.800 1.00 92.12 206 LEU A N 1
ATOM 1686 C CA . LEU A 1 206 ? 7.207 -5.826 3.862 1.00 92.12 206 LEU A CA 1
ATOM 1687 C C . LEU A 1 206 ? 6.846 -6.570 2.581 1.00 92.12 206 LEU A C 1
ATOM 1689 O O . LEU A 1 206 ? 5.892 -6.211 1.902 1.00 92.12 206 LEU A O 1
ATOM 1693 N N . LEU A 1 207 ? 7.658 -7.558 2.227 1.00 91.44 207 LEU A N 1
ATOM 1694 C CA . LEU A 1 207 ? 7.480 -8.401 1.056 1.00 91.44 207 LEU A CA 1
ATOM 1695 C C . LEU A 1 207 ? 7.582 -9.864 1.501 1.00 91.44 207 LEU A C 1
ATOM 1697 O O . LEU A 1 207 ? 8.253 -10.132 2.508 1.00 91.44 207 LEU A O 1
ATOM 1701 N N . PRO A 1 208 ? 6.979 -10.803 0.752 1.00 82.44 208 PRO A N 1
ATOM 1702 C CA . PRO A 1 208 ? 7.195 -12.228 0.964 1.00 82.44 208 PRO A CA 1
ATOM 1703 C C . PRO A 1 208 ? 8.690 -12.568 0.970 1.00 82.44 208 PRO A C 1
ATOM 1705 O O . PRO A 1 208 ? 9.495 -11.927 0.282 1.00 82.44 208 PRO A O 1
ATOM 1708 N N . ARG A 1 209 ? 9.077 -13.573 1.761 1.00 75.81 209 ARG A N 1
ATOM 1709 C CA . ARG A 1 209 ? 10.440 -14.112 1.697 1.00 75.81 209 ARG A CA 1
ATOM 1710 C C . ARG A 1 209 ? 10.579 -14.869 0.374 1.00 75.81 209 ARG A C 1
ATOM 1712 O O . ARG A 1 209 ? 9.806 -15.786 0.124 1.00 75.81 209 ARG A O 1
ATOM 1719 N N . VAL A 1 210 ? 11.521 -14.421 -0.455 1.00 58.66 210 VAL A N 1
ATOM 1720 C CA . VAL A 1 210 ? 11.960 -15.084 -1.695 1.00 58.66 210 VAL A CA 1
ATOM 1721 C C . VAL A 1 210 ? 13.145 -15.976 -1.378 1.00 58.66 210 VAL A C 1
ATOM 1723 O O . VAL A 1 210 ? 14.009 -15.498 -0.601 1.00 58.66 210 VAL A O 1
#

Sequence (210 aa):
ADAELRQSGDLAHGYRLLYGAARETGDVHLLVDSSKRLRALLQRPPDTEVEARVVFLVKDPRGYFVSHYRKWLRSRNNGRLKFRLGLAFLTELAVALVSWWYGNRKILRALRTGGFSYIVLSYEELVLETARAGARLADYLGTPVDLDSFGNNPGQLHILRGNALRHDPDRSSRLTYDYRWFYDPWVRRLGFAFRPLLRWGARRGLLPRV

Radius of gyration: 19.37 Å; chains: 1; bounding box: 46×41×49 Å

Foldseek 3Di:
DVVVVVCLVPLCVVLVVVLVVLVVVVLRPDDDDPDLDVSNVVSHPPPDPDADEAEAEAEQLLVQLVVQVVVVCVVPVPPDDPPCCPVVSVVSSVVSLCCSVVSSVVNLVCCVVVVHHYDADYLCCCAVVVVVVQVVVCVSVVHHGRQQQFLVCPPNDDDPDDDPCSPVSVVRRHRDDPCVSVVPVCCVVCVVVSVVVQVVCCVSVNDPDD

pLDDT: mean 80.48, std 14.21, range [33.81, 96.12]

Secondary structure (DSSP, 8-state):
-HHHHTTHHHHHHHHHHHHHHHHHHS---------SSHHHHHTS-TT-----EEEEEE--HHHHHHHHHHHHHHHH-SS--STTHHHHHHHHHHHHHHHHHHHHHHHHHHHHHTT-EEEEEEHHHHHHSHHHHHHHHHHHHTS---STTTT--TTT---SS--GGGG-HHHHSS----GGGTT-HHHHHTHHHHHHHHHHHHHTTSS---